Protein AF-W5TN71-F1 (afdb_monomer)

Foldseek 3Di:
DDDDDDDPVRVVVVLVLLLVLLLVLLQQCCLVPNLPDDLCNSCVSSVHDSVSSCVCQVDNVSSLLVSLLVVLVVLLVLLVVLLPDPQLQCSLLVSLVCLLLVQSRVRNVVVQVPDPPPDDDPSSVVSVVSSLVSNQSSLVVSVVVQFFAPPDDSVNSVVLSVVQSVVCVVVVCNHDRDPVNVVSSVNGTNPDDPDDPPDDPDDPPDPDPPPDPPDFDAAPQPRHGFDDDPDDDGDNHNDPVSVVVVVVVVVVVVDDDPDDDDPDDPPPPPPPPPDD

Solvent-accessible surface area (backbone atoms only — not comparable to full-atom values): 16575 Å² total; per-residue (Å²): 138,84,78,80,80,82,50,76,66,58,53,54,52,50,52,51,52,50,50,52,34,36,40,54,30,39,40,55,43,28,34,76,55,32,86,74,61,50,70,58,56,30,18,58,70,35,72,48,58,48,68,61,45,42,74,78,26,80,43,74,64,55,41,48,50,53,36,52,33,55,47,32,49,51,53,23,53,51,40,56,71,44,66,86,50,96,52,34,38,61,44,40,53,52,49,52,50,49,59,57,71,68,38,56,51,49,58,50,48,52,67,44,69,72,38,92,80,75,52,76,50,71,72,48,46,53,31,46,52,52,25,52,54,30,48,41,56,36,51,54,44,8,30,74,68,57,45,25,40,80,85,68,47,68,67,55,54,53,50,49,48,54,49,39,49,56,52,37,68,76,62,74,46,89,85,52,79,48,69,70,43,50,54,58,58,58,67,45,38,42,80,73,83,81,73,81,80,87,72,77,95,69,84,83,85,67,98,63,91,78,87,72,84,72,71,68,56,55,11,90,79,76,63,44,65,21,65,84,59,96,74,78,83,71,56,76,44,64,43,72,66,46,48,52,54,53,52,51,51,54,50,57,74,70,57,71,84,92,79,89,89,89,87,89,78,87,83,74,78,78,79,72,82,82,76,130

pLDDT: mean 75.66, std 18.25, range [32.84, 96.69]

Organism: NCBI:txid1415166

Nearest PDB structures (foldseek):
  2qwt-assembly1_A  TM=8.170E-01  e=5.746E-09  Mycolicibacterium vanbaalenii PYR-1
  5ovy-assembly1_A  TM=8.461E-01  e=4.714E-08  Mycobacteroides abscessus ATCC 19977
  2q24-assembly1_B  TM=7.266E-01  e=1.154E-05  Streptomyces coelicolor A3(2)
  2qib-assembly1_A  TM=6.387E-01  e=1.261E-04  Streptomyces coelicolor A3(2)
  3vpr-assembly2_D  TM=6.451E-01  e=1.763E-04  Thermus thermophilus HB8

Radius of gyration: 32.9 Å; Cα contacts (8 Å, |Δi|>4): 218; chains: 1; bounding box: 83×74×84 Å

InterPro domains:
  IPR001647 DNA-binding HTH domain, TetR-type [PF00440] (23-67)
  IPR001647 DNA-binding HTH domain, TetR-type [PR00455] (22-35)
  IPR001647 DNA-binding HTH domain, TetR-type [PR00455] (42-65)
  IPR001647 DNA-binding HTH domain, TetR-type [PS50977] (16-75)
  IPR009057 Homedomain-like superfamily [SSF46689] (11-87)
  IPR023772 DNA-binding HTH domain, TetR-type, conserved site [PS01081] (34-64)
  IPR036271 Tetracyclin repressor-like, C-terminal domain superfamily [SSF48498] (86-191)
  IPR049445 Transcriptional regulator SbtR-like, C-terminal domain [PF21597] (87-183)
  IPR050109 HTH-type, TetR-like transcriptional regulator [PTHR30055] (6-178)

Sequence (276 aa):
MNAPAPTASAVRIDARRNRARVLAAAQQAFAEYGMSVSLSEIARRAGVGAGTVHRHFPTKLDLLEAVIQQRMDRLTARALSLRDVPDPTAAFLDFCTEVVTRTPGNKAMCDVLDADDGWPRTLLQDAGDRFHLALSHLLDSAQRAGGVRADLTVADVLAIFSGCVAIQRVSNAHRELARPATMLLDAMRAESAVTKPENSPGGRNGSGAGDESAGPGRCPICAAELPRSSTGRPARYCSPACRQKAHRRRRAVGAEPVVAERATAASRTVDRARRV

Mean predicted aligned error: 17.44 Å

Structure (mmCIF, N/CA/C/O backbone):
data_AF-W5TN71-F1
#
_entry.id   AF-W5TN71-F1
#
loop_
_atom_site.group_PDB
_atom_site.id
_atom_site.type_symbol
_atom_site.label_atom_id
_atom_site.label_alt_id
_atom_site.label_comp_id
_atom_site.label_asym_id
_atom_site.label_entity_id
_atom_site.label_seq_id
_atom_site.pdbx_PDB_ins_code
_atom_site.Cartn_x
_atom_site.Cartn_y
_atom_site.Cartn_z
_atom_site.occupancy
_atom_site.B_iso_or_equiv
_atom_site.auth_seq_id
_atom_site.auth_comp_id
_atom_site.auth_asym_id
_atom_site.auth_atom_id
_atom_site.pdbx_PDB_model_num
ATOM 1 N N . MET A 1 1 ? 35.299 -27.427 -27.702 1.00 39.09 1 MET A N 1
ATOM 2 C CA . MET A 1 1 ? 34.296 -27.920 -26.734 1.00 39.09 1 MET A CA 1
ATOM 3 C C . MET A 1 1 ? 33.090 -26.992 -26.817 1.00 39.09 1 MET A C 1
ATOM 5 O O . MET A 1 1 ? 33.176 -25.876 -26.327 1.00 39.09 1 MET A O 1
ATOM 9 N N . ASN A 1 2 ? 32.031 -27.387 -27.533 1.00 43.59 2 ASN A N 1
ATOM 10 C CA . ASN A 1 2 ? 30.811 -26.579 -27.664 1.00 43.59 2 ASN A CA 1
ATOM 11 C C . ASN A 1 2 ? 29.906 -26.830 -26.455 1.00 43.59 2 ASN A C 1
ATOM 13 O O . ASN A 1 2 ? 29.542 -27.975 -26.191 1.00 43.59 2 ASN A O 1
ATOM 17 N N . ALA A 1 3 ? 29.561 -25.767 -25.728 1.00 50.38 3 ALA A N 1
ATOM 18 C CA . ALA A 1 3 ? 28.563 -25.825 -24.667 1.00 50.38 3 ALA A CA 1
ATOM 19 C C . ALA A 1 3 ? 27.171 -26.107 -25.275 1.00 50.38 3 ALA A C 1
ATOM 21 O O . ALA A 1 3 ? 26.847 -25.530 -26.318 1.00 50.38 3 ALA A O 1
ATOM 22 N N . PRO A 1 4 ? 26.347 -26.980 -24.667 1.00 58.66 4 PRO A N 1
ATOM 23 C CA . PRO A 1 4 ? 25.011 -27.271 -25.177 1.00 58.66 4 PRO A CA 1
ATOM 24 C C . PRO A 1 4 ? 24.120 -26.023 -25.125 1.00 58.66 4 PRO A C 1
ATOM 26 O O . PRO A 1 4 ? 24.148 -25.264 -24.154 1.00 58.66 4 PRO A O 1
ATOM 29 N N . ALA A 1 5 ? 23.323 -25.818 -26.179 1.00 60.22 5 ALA A N 1
ATOM 30 C CA . ALA A 1 5 ? 22.379 -24.708 -26.264 1.00 60.22 5 ALA A CA 1
ATOM 31 C C . ALA A 1 5 ? 21.341 -24.780 -25.120 1.00 60.22 5 ALA A C 1
ATOM 33 O O . ALA A 1 5 ? 20.861 -25.873 -24.797 1.00 60.22 5 ALA A O 1
ATOM 34 N N . PRO A 1 6 ? 20.978 -23.644 -24.498 1.00 59.25 6 PRO A N 1
ATOM 35 C CA . PRO A 1 6 ? 20.066 -23.630 -23.361 1.00 59.25 6 PRO A CA 1
ATOM 36 C C . PRO A 1 6 ? 18.671 -24.130 -23.759 1.00 59.25 6 PRO A C 1
ATOM 38 O O . PRO A 1 6 ? 18.107 -23.738 -24.780 1.00 59.25 6 PRO A O 1
ATOM 41 N N . THR A 1 7 ? 18.102 -24.999 -22.926 1.00 68.25 7 THR A N 1
ATOM 42 C CA . THR A 1 7 ? 16.767 -25.579 -23.120 1.00 68.25 7 THR A CA 1
ATOM 43 C C . THR A 1 7 ? 15.664 -24.529 -22.936 1.00 68.25 7 THR A C 1
ATOM 45 O O . THR A 1 7 ? 15.805 -23.565 -22.181 1.00 68.25 7 THR A O 1
ATOM 48 N N . ALA A 1 8 ? 14.516 -24.715 -23.596 1.00 70.50 8 ALA A N 1
ATOM 49 C CA . ALA A 1 8 ? 13.409 -23.750 -23.573 1.00 70.50 8 ALA A CA 1
ATOM 50 C C . ALA A 1 8 ? 12.863 -23.441 -22.158 1.00 70.50 8 ALA A C 1
ATOM 52 O O . ALA A 1 8 ? 12.332 -22.354 -21.922 1.00 70.50 8 ALA A O 1
ATOM 53 N N . SER A 1 9 ? 13.001 -24.367 -21.202 1.00 72.00 9 SER A N 1
ATOM 54 C CA . SER A 1 9 ? 12.641 -24.152 -19.794 1.00 72.00 9 SER A CA 1
ATOM 55 C C . SER A 1 9 ? 13.628 -23.227 -19.073 1.00 72.00 9 SER A C 1
ATOM 57 O O . SER A 1 9 ? 13.188 -22.336 -18.346 1.00 72.00 9 SER A O 1
ATOM 59 N N . ALA A 1 10 ? 14.935 -23.368 -19.327 1.00 70.81 10 ALA A N 1
ATOM 60 C CA . ALA A 1 10 ? 15.971 -22.483 -18.793 1.00 70.81 10 ALA A CA 1
ATOM 61 C C . ALA A 1 10 ? 15.770 -21.038 -19.280 1.00 70.81 10 ALA A C 1
ATOM 63 O O . ALA A 1 10 ? 15.748 -20.110 -18.474 1.00 70.81 10 ALA A O 1
ATOM 64 N N . VAL A 1 11 ? 15.456 -20.857 -20.569 1.00 74.38 11 VAL A N 1
ATOM 65 C CA . VAL A 1 11 ? 15.167 -19.536 -21.157 1.00 74.38 11 VAL A CA 1
ATOM 66 C C . VAL A 1 11 ? 13.958 -18.858 -20.492 1.00 74.38 11 VAL A C 1
ATOM 68 O O . VAL A 1 11 ? 13.980 -17.654 -20.232 1.00 74.38 11 VAL A O 1
ATOM 71 N N . ARG A 1 12 ? 12.897 -19.612 -20.163 1.00 76.19 12 ARG A N 1
ATOM 72 C CA . ARG A 1 12 ? 11.712 -19.075 -19.460 1.00 76.19 12 ARG A CA 1
ATOM 73 C C . ARG A 1 12 ? 12.013 -18.682 -18.012 1.00 76.19 12 ARG A C 1
ATOM 75 O O . ARG A 1 12 ? 11.484 -17.678 -17.531 1.00 76.19 12 ARG A O 1
ATOM 82 N N . ILE A 1 13 ? 12.845 -19.456 -17.315 1.00 78.25 13 ILE A N 1
ATOM 83 C CA . ILE A 1 13 ? 13.285 -19.147 -15.946 1.00 78.25 13 ILE A CA 1
ATOM 84 C C . ILE A 1 13 ? 14.128 -17.869 -15.942 1.00 78.25 13 ILE A C 1
ATOM 86 O O . ILE A 1 13 ? 13.882 -16.976 -15.126 1.00 78.25 13 ILE A O 1
ATOM 90 N N . ASP A 1 14 ? 15.051 -17.735 -16.891 1.00 78.81 14 ASP A N 1
ATOM 91 C CA . ASP A 1 14 ? 15.897 -16.550 -17.017 1.00 78.81 14 ASP A CA 1
ATOM 92 C C . ASP A 1 14 ? 15.087 -15.309 -17.396 1.00 78.81 14 ASP A C 1
ATOM 94 O O . ASP A 1 14 ? 15.273 -14.250 -16.798 1.00 78.81 14 ASP A O 1
ATOM 98 N N . ALA A 1 15 ? 14.104 -15.430 -18.293 1.00 80.06 15 ALA A N 1
ATOM 99 C CA . ALA A 1 15 ? 13.186 -14.337 -18.612 1.00 80.06 15 ALA A CA 1
ATOM 100 C C . ALA A 1 15 ? 12.389 -13.864 -17.380 1.00 80.06 15 ALA A C 1
ATOM 102 O O . ALA A 1 15 ? 12.273 -12.660 -17.138 1.00 80.06 15 ALA A O 1
ATOM 103 N N . ARG A 1 16 ? 11.898 -14.794 -16.547 1.00 84.62 16 ARG A N 1
ATOM 104 C CA . ARG A 1 16 ? 11.213 -14.472 -15.282 1.00 84.62 16 ARG A CA 1
ATOM 105 C C . ARG A 1 16 ? 12.135 -13.776 -14.282 1.00 84.62 16 ARG A C 1
ATOM 107 O O . ARG A 1 16 ? 11.741 -12.768 -13.696 1.00 84.62 16 ARG A O 1
ATOM 114 N N . ARG A 1 17 ? 13.362 -14.275 -14.105 1.00 86.00 17 ARG A N 1
ATOM 115 C CA . ARG A 1 17 ? 14.373 -13.653 -13.232 1.00 86.00 17 ARG A CA 1
ATOM 116 C C . ARG A 1 17 ? 14.744 -12.256 -13.719 1.00 86.00 17 ARG A C 1
ATOM 118 O O . ARG A 1 17 ? 14.829 -11.335 -12.912 1.00 86.00 17 ARG A O 1
ATOM 125 N N . ASN A 1 18 ? 14.903 -12.075 -15.028 1.00 88.69 18 ASN A N 1
ATOM 126 C CA . ASN A 1 18 ? 15.179 -10.776 -15.636 1.00 88.69 18 ASN A CA 1
ATOM 127 C C . ASN A 1 18 ? 14.033 -9.799 -15.385 1.00 88.69 18 ASN A C 1
ATOM 129 O O . ASN A 1 18 ? 14.281 -8.686 -14.931 1.00 88.69 18 ASN A O 1
ATOM 133 N N . ARG A 1 19 ? 12.781 -10.228 -15.586 1.00 89.31 19 ARG A N 1
ATOM 134 C CA . ARG A 1 19 ? 11.606 -9.408 -15.269 1.00 89.31 19 ARG A CA 1
ATOM 135 C C . ARG A 1 19 ? 11.586 -9.000 -13.795 1.00 89.31 19 ARG A C 1
ATOM 137 O O . ARG A 1 19 ? 11.394 -7.827 -13.503 1.00 89.31 19 ARG A O 1
ATOM 144 N N . ALA A 1 20 ? 11.837 -9.931 -12.874 1.00 89.25 20 ALA A N 1
ATOM 145 C CA . ALA A 1 20 ? 11.875 -9.630 -11.443 1.00 89.25 20 ALA A CA 1
ATOM 146 C C . ALA A 1 20 ? 12.983 -8.623 -11.076 1.00 89.25 20 ALA A C 1
ATOM 148 O O . ALA A 1 20 ? 12.732 -7.708 -10.292 1.00 89.25 20 ALA A O 1
ATOM 149 N N . ARG A 1 21 ? 14.180 -8.749 -11.671 1.00 91.94 21 ARG A N 1
ATOM 150 C CA . ARG A 1 21 ? 15.281 -7.782 -11.496 1.00 91.94 21 ARG A CA 1
ATOM 151 C C . ARG A 1 21 ? 14.915 -6.395 -12.018 1.00 91.94 21 ARG A C 1
ATOM 153 O O . ARG A 1 21 ? 15.168 -5.410 -11.333 1.00 91.94 21 ARG A O 1
ATOM 160 N N . VAL A 1 22 ? 14.288 -6.323 -13.193 1.00 93.75 22 VAL A N 1
ATOM 161 C CA . VAL A 1 22 ? 13.826 -5.057 -13.784 1.00 93.75 22 VAL A CA 1
ATOM 162 C C . VAL A 1 22 ? 12.805 -4.376 -12.886 1.00 93.75 22 VAL A C 1
ATOM 164 O O . VAL A 1 22 ? 12.969 -3.200 -12.588 1.00 93.75 22 VAL A O 1
ATOM 167 N N . LEU A 1 23 ? 11.795 -5.102 -12.405 1.00 91.69 23 LEU A N 1
ATOM 168 C CA . LEU A 1 23 ? 10.763 -4.521 -11.545 1.00 91.69 23 LEU A CA 1
ATOM 169 C C . LEU A 1 23 ? 11.322 -4.062 -10.189 1.00 91.69 23 LEU A C 1
ATOM 171 O O . LEU A 1 23 ? 10.941 -3.001 -9.702 1.00 91.69 23 LEU A O 1
ATOM 175 N N . ALA A 1 24 ? 12.268 -4.804 -9.603 1.00 89.75 24 ALA A N 1
ATOM 176 C CA . ALA A 1 24 ? 12.945 -4.386 -8.375 1.00 89.75 24 ALA A CA 1
ATOM 177 C C . ALA A 1 24 ? 13.779 -3.107 -8.578 1.00 89.75 24 ALA A C 1
ATOM 179 O O . ALA A 1 24 ? 13.670 -2.168 -7.789 1.00 89.75 24 ALA A O 1
ATOM 180 N N . ALA A 1 25 ? 14.562 -3.039 -9.659 1.00 92.31 25 ALA A N 1
ATOM 181 C CA . ALA A 1 25 ? 15.347 -1.853 -9.997 1.00 92.31 25 ALA A CA 1
ATOM 182 C C . ALA A 1 25 ? 14.454 -0.646 -10.321 1.00 92.31 25 ALA A C 1
ATOM 184 O O . ALA A 1 25 ? 14.741 0.469 -9.889 1.00 92.31 25 ALA A O 1
ATOM 185 N N . ALA A 1 26 ? 13.354 -0.871 -11.042 1.00 90.62 26 ALA A N 1
ATOM 186 C CA . ALA A 1 26 ? 12.364 0.149 -11.362 1.00 90.62 26 ALA A CA 1
ATOM 187 C C . ALA A 1 26 ? 11.704 0.701 -10.095 1.00 90.62 26 ALA A C 1
ATOM 189 O O . ALA A 1 26 ? 11.632 1.912 -9.932 1.00 90.62 26 ALA A O 1
ATOM 190 N N . GLN A 1 27 ? 11.298 -0.166 -9.161 1.00 86.62 27 GLN A N 1
ATOM 191 C CA . GLN A 1 27 ? 10.720 0.246 -7.880 1.00 86.62 27 GLN A CA 1
ATOM 192 C C . GLN A 1 27 ? 11.654 1.182 -7.101 1.00 86.62 27 GLN A C 1
ATOM 194 O O . GLN A 1 27 ? 11.210 2.213 -6.603 1.00 86.62 27 GLN A O 1
ATOM 199 N N . GLN A 1 28 ? 12.942 0.847 -7.018 1.00 84.81 28 GLN A N 1
ATOM 200 C CA . GLN A 1 28 ? 13.936 1.692 -6.352 1.00 84.81 28 GLN A CA 1
ATOM 201 C C . GLN A 1 28 ? 14.171 3.006 -7.104 1.00 84.81 28 GLN A C 1
ATOM 203 O O . GLN A 1 28 ? 14.216 4.072 -6.499 1.00 84.81 28 GLN A O 1
ATOM 208 N N . ALA A 1 29 ? 14.289 2.947 -8.429 1.00 87.62 29 ALA A N 1
ATOM 209 C CA . ALA A 1 29 ? 14.544 4.122 -9.249 1.00 87.62 29 ALA A CA 1
ATOM 210 C C . ALA A 1 29 ? 13.369 5.116 -9.238 1.00 87.62 29 ALA A C 1
ATOM 212 O O . ALA A 1 29 ? 13.585 6.319 -9.105 1.00 87.62 29 ALA A O 1
ATOM 213 N N . PHE A 1 30 ? 12.131 4.626 -9.322 1.00 83.88 30 PHE A N 1
ATOM 214 C CA . PHE A 1 30 ? 10.929 5.452 -9.217 1.00 83.88 30 PHE A CA 1
ATOM 215 C C . PHE A 1 30 ? 10.761 6.056 -7.824 1.00 83.88 30 PHE A C 1
ATOM 217 O O . PHE A 1 30 ? 10.291 7.184 -7.698 1.00 83.88 30 PHE A O 1
ATOM 224 N N . ALA A 1 31 ? 11.180 5.346 -6.780 1.00 76.81 31 ALA A N 1
ATOM 225 C CA . ALA A 1 31 ? 11.178 5.895 -5.436 1.00 76.81 31 ALA A CA 1
ATOM 226 C C . ALA A 1 31 ? 12.108 7.102 -5.281 1.00 76.81 31 ALA A C 1
ATOM 228 O O . ALA A 1 31 ? 11.736 8.124 -4.707 1.00 76.81 31 ALA A O 1
ATOM 229 N N . GLU A 1 32 ? 13.322 6.967 -5.806 1.00 78.31 32 GLU A N 1
ATOM 230 C CA . GLU A 1 32 ? 14.397 7.941 -5.648 1.00 78.31 32 GLU A CA 1
ATOM 231 C C . GLU A 1 32 ? 14.191 9.151 -6.572 1.00 78.31 32 GLU A C 1
ATOM 233 O O . GLU A 1 32 ? 14.156 10.296 -6.122 1.00 78.31 32 GLU A O 1
ATOM 238 N N . TYR A 1 33 ? 13.943 8.908 -7.859 1.00 79.38 33 TYR A N 1
ATOM 239 C CA . TYR A 1 33 ? 13.918 9.956 -8.886 1.00 79.38 33 TYR A CA 1
ATOM 240 C C . TYR A 1 33 ? 12.513 10.269 -9.416 1.00 79.38 33 TYR A C 1
ATOM 242 O O . TYR A 1 33 ? 12.349 11.165 -10.248 1.00 79.38 33 TYR A O 1
ATOM 250 N N . GLY A 1 34 ? 11.475 9.566 -8.951 1.00 76.88 34 GLY A N 1
ATOM 251 C CA . GLY A 1 34 ? 10.143 9.657 -9.553 1.00 76.88 34 GLY A CA 1
ATOM 252 C C . GLY A 1 34 ? 10.162 9.246 -11.027 1.00 76.88 34 GLY A C 1
ATOM 253 O O . GLY A 1 34 ? 11.007 8.466 -11.467 1.00 76.88 34 GLY A O 1
ATOM 254 N N . MET A 1 35 ? 9.268 9.833 -11.819 1.00 80.19 35 MET A N 1
ATOM 255 C CA . MET A 1 35 ? 9.131 9.536 -13.251 1.00 80.19 35 MET A CA 1
ATOM 256 C C . MET A 1 35 ? 10.245 10.096 -14.144 1.00 80.19 35 MET A C 1
ATOM 258 O O . MET A 1 35 ? 10.258 9.826 -15.348 1.00 80.19 35 MET A O 1
ATOM 262 N N . SER A 1 36 ? 11.207 10.830 -13.581 1.00 83.94 36 SER A N 1
ATOM 263 C CA . SER A 1 36 ? 12.322 11.406 -14.342 1.00 83.94 36 SER A CA 1
ATOM 264 C C . SER A 1 36 ? 13.332 10.354 -14.825 1.00 83.94 36 SER A C 1
ATOM 266 O O . SER A 1 36 ? 13.952 10.536 -15.872 1.00 83.94 36 SER A O 1
ATOM 268 N N . VAL A 1 37 ? 13.452 9.205 -14.143 1.00 87.75 37 VAL A N 1
ATOM 269 C CA . VAL A 1 37 ? 14.419 8.153 -14.505 1.00 87.75 37 VAL A CA 1
ATOM 270 C C . VAL A 1 37 ? 14.096 7.498 -15.853 1.00 87.75 37 VAL A C 1
ATOM 272 O O . VAL A 1 37 ? 12.938 7.210 -16.155 1.00 87.75 37 VAL A O 1
ATOM 275 N N . SER A 1 38 ? 15.105 7.253 -16.692 1.00 91.12 38 SER A N 1
ATOM 276 C CA . SER A 1 38 ? 14.921 6.630 -18.010 1.00 91.12 38 SER A CA 1
ATOM 277 C C . SER A 1 38 ? 14.820 5.098 -17.933 1.00 91.12 38 SER A C 1
ATOM 279 O O . SER A 1 38 ? 15.360 4.465 -17.025 1.00 91.12 38 SER A O 1
ATOM 281 N N . LEU A 1 39 ? 14.165 4.479 -18.925 1.00 90.81 39 LEU A N 1
ATOM 282 C CA . LEU A 1 39 ? 14.117 3.013 -19.053 1.00 90.81 39 LEU A CA 1
ATOM 283 C C . LEU A 1 39 ? 15.518 2.407 -19.224 1.00 90.81 39 LEU A C 1
ATOM 285 O O . LEU A 1 39 ? 15.797 1.343 -18.675 1.00 90.81 39 LEU A O 1
ATOM 289 N N . SER A 1 40 ? 16.414 3.103 -19.929 1.00 91.75 40 SER A N 1
ATOM 290 C CA . SER A 1 40 ? 17.814 2.696 -20.094 1.00 91.75 40 SER A CA 1
ATOM 291 C C . SER A 1 40 ? 18.572 2.676 -18.766 1.00 91.75 40 SER A C 1
ATOM 293 O O . SER A 1 40 ? 19.320 1.737 -18.501 1.00 91.75 40 SER A O 1
ATOM 295 N N . GLU A 1 41 ? 18.351 3.670 -17.904 1.00 93.25 41 GLU A N 1
ATOM 296 C CA . GLU A 1 41 ? 18.959 3.713 -16.571 1.00 93.25 41 GLU A CA 1
ATOM 297 C C . GLU A 1 41 ? 18.422 2.589 -15.673 1.00 93.25 41 GLU A C 1
ATOM 299 O O . GLU A 1 41 ? 19.190 1.924 -14.977 1.00 93.25 41 GLU A O 1
ATOM 304 N N . ILE A 1 42 ? 17.122 2.294 -15.745 1.00 93.25 42 ILE A N 1
ATOM 305 C CA . ILE A 1 42 ? 16.530 1.143 -15.048 1.00 93.25 42 ILE A CA 1
ATOM 306 C C . ILE A 1 42 ? 17.123 -0.178 -15.561 1.00 93.25 42 ILE A C 1
ATOM 308 O O . ILE A 1 42 ? 17.466 -1.046 -14.758 1.00 93.25 42 ILE A O 1
ATOM 312 N N . ALA A 1 43 ? 17.290 -0.335 -16.878 1.00 93.50 43 ALA A N 1
ATOM 313 C CA . ALA A 1 43 ? 17.907 -1.518 -17.477 1.00 93.50 43 ALA A CA 1
ATOM 314 C C . ALA A 1 43 ? 19.343 -1.722 -16.967 1.00 93.50 43 ALA A C 1
ATOM 316 O O . ALA A 1 43 ? 19.708 -2.827 -16.553 1.00 93.50 43 ALA A O 1
ATOM 317 N N . ARG A 1 44 ? 20.122 -0.632 -16.910 1.00 94.94 44 ARG A N 1
ATOM 318 C CA . ARG A 1 44 ? 21.482 -0.616 -16.359 1.00 94.94 44 ARG A CA 1
ATOM 319 C C . ARG A 1 44 ? 21.498 -1.061 -14.895 1.00 94.94 44 ARG A C 1
ATOM 321 O O . ARG A 1 44 ? 22.267 -1.953 -14.552 1.00 94.94 44 ARG A O 1
ATOM 328 N N . ARG A 1 45 ? 20.621 -0.506 -14.049 1.00 94.19 45 ARG A N 1
ATOM 329 C CA . ARG A 1 45 ? 20.489 -0.890 -12.627 1.00 94.19 45 ARG A CA 1
ATOM 330 C C . ARG A 1 45 ? 20.076 -2.349 -12.440 1.00 94.19 45 ARG A C 1
ATOM 332 O O . ARG A 1 45 ? 20.556 -3.013 -11.530 1.00 94.19 45 ARG A O 1
ATOM 339 N N . ALA A 1 46 ? 19.212 -2.859 -13.311 1.00 93.69 46 ALA A N 1
ATOM 340 C CA . ALA A 1 46 ? 18.767 -4.248 -13.285 1.00 93.69 46 ALA A CA 1
ATOM 341 C C . ALA A 1 46 ? 19.813 -5.241 -13.830 1.00 93.69 46 ALA A C 1
ATOM 343 O O . ALA A 1 46 ? 19.631 -6.456 -13.691 1.00 93.69 46 ALA A O 1
ATOM 344 N N . GLY A 1 47 ? 20.888 -4.756 -14.464 1.00 93.81 47 GLY A N 1
ATOM 345 C CA . GLY A 1 47 ? 21.889 -5.590 -15.125 1.00 93.81 47 GLY A CA 1
ATOM 346 C C . GLY A 1 47 ? 21.299 -6.381 -16.294 1.00 93.81 47 GLY A C 1
ATOM 347 O O . GLY A 1 47 ? 21.564 -7.580 -16.426 1.00 93.81 47 GLY A O 1
ATOM 348 N N . VAL A 1 48 ? 20.428 -5.749 -17.088 1.00 92.69 48 VAL A N 1
ATOM 349 C CA . VAL A 1 48 ? 19.822 -6.330 -18.296 1.00 92.69 48 VAL A CA 1
ATOM 350 C C . VAL A 1 48 ? 19.958 -5.375 -19.484 1.00 92.69 48 VAL A C 1
ATOM 352 O O . VAL A 1 48 ? 20.079 -4.165 -19.314 1.00 92.69 48 VAL A O 1
ATOM 355 N N . GLY A 1 49 ? 19.910 -5.905 -20.709 1.00 91.88 49 GLY A N 1
ATOM 356 C CA . GLY A 1 49 ? 19.943 -5.076 -21.918 1.00 91.88 49 GLY A CA 1
ATOM 357 C C . GLY A 1 49 ? 18.686 -4.211 -22.077 1.00 91.88 49 GLY A C 1
ATOM 358 O O . GLY A 1 49 ? 17.573 -4.674 -21.820 1.00 91.88 49 GLY A O 1
ATOM 359 N N . ALA A 1 50 ? 18.845 -2.976 -22.565 1.00 89.06 50 ALA A N 1
ATOM 360 C CA . ALA A 1 50 ? 17.735 -2.038 -22.779 1.00 89.06 50 ALA A CA 1
ATOM 361 C C . ALA A 1 50 ? 16.657 -2.591 -23.733 1.00 89.06 50 ALA A C 1
ATOM 363 O O . ALA A 1 50 ? 15.466 -2.427 -23.473 1.00 89.06 50 ALA A O 1
ATOM 364 N N . GLY A 1 51 ? 17.057 -3.331 -24.776 1.00 88.19 51 GLY A N 1
ATOM 365 C CA . GLY A 1 51 ? 16.121 -4.010 -25.683 1.00 88.19 51 GLY A CA 1
ATOM 366 C C . GLY A 1 51 ? 15.243 -5.053 -24.979 1.00 88.19 51 GLY A C 1
ATOM 367 O O . GLY A 1 51 ? 14.068 -5.199 -25.308 1.00 88.19 51 GLY A O 1
ATOM 368 N N . THR A 1 52 ? 15.767 -5.728 -23.949 1.00 87.69 52 THR A N 1
ATOM 369 C CA . THR A 1 52 ? 14.989 -6.667 -23.128 1.00 87.69 52 THR A CA 1
ATOM 370 C C . THR A 1 52 ? 13.929 -5.936 -22.314 1.00 87.69 52 THR A C 1
ATOM 372 O O . THR A 1 52 ? 12.807 -6.426 -22.220 1.00 87.69 52 THR A O 1
ATOM 375 N N . VAL A 1 53 ? 14.252 -4.770 -21.747 1.00 89.62 53 VAL A N 1
ATOM 376 C CA . VAL A 1 53 ? 13.276 -3.954 -21.008 1.00 89.62 53 VAL A CA 1
ATOM 377 C C . VAL A 1 53 ? 12.199 -3.436 -21.954 1.00 89.62 53 VAL A C 1
ATOM 379 O O . VAL A 1 53 ? 11.031 -3.711 -21.707 1.00 89.62 53 VAL A O 1
ATOM 382 N N . HIS A 1 54 ? 12.578 -2.807 -23.071 1.00 88.56 54 HIS A N 1
ATOM 383 C CA . HIS A 1 54 ? 11.628 -2.271 -24.054 1.00 88.56 54 HIS A CA 1
ATOM 384 C C . HIS A 1 54 ? 10.681 -3.330 -24.629 1.00 88.56 54 HIS A C 1
ATOM 386 O O . HIS A 1 54 ? 9.511 -3.045 -24.856 1.00 88.56 54 HIS A O 1
ATOM 392 N N . ARG A 1 55 ? 11.148 -4.570 -24.827 1.00 88.06 55 ARG A N 1
ATOM 393 C CA . ARG A 1 55 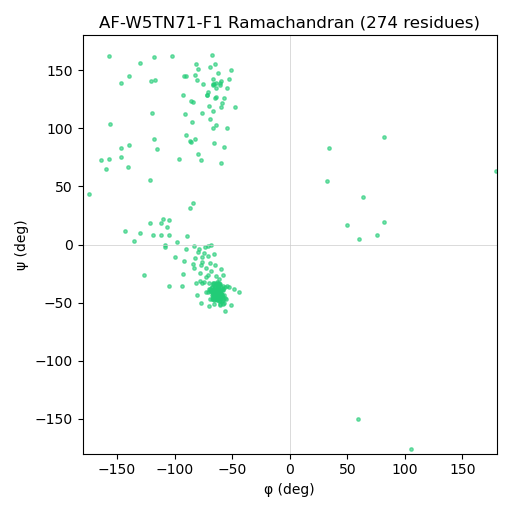? 10.290 -5.660 -25.315 1.00 88.06 55 ARG A CA 1
ATOM 394 C C . ARG A 1 55 ? 9.203 -6.067 -24.315 1.00 88.06 55 ARG A C 1
ATOM 396 O O . ARG A 1 55 ? 8.132 -6.486 -24.734 1.00 88.06 55 ARG A O 1
ATOM 403 N N . HIS A 1 56 ? 9.488 -5.998 -23.014 1.00 86.06 56 HIS A N 1
ATOM 404 C CA . HIS A 1 56 ? 8.532 -6.373 -21.961 1.00 86.06 56 HIS A CA 1
ATOM 405 C C . HIS A 1 56 ? 7.706 -5.189 -21.456 1.00 86.06 56 HIS A C 1
ATOM 407 O O . HIS A 1 56 ? 6.620 -5.397 -20.921 1.00 86.06 56 HIS A O 1
ATOM 413 N N . PHE A 1 57 ? 8.244 -3.980 -21.593 1.00 90.56 57 PHE A N 1
ATOM 414 C CA . PHE A 1 57 ? 7.667 -2.728 -21.130 1.00 90.56 57 PHE A CA 1
ATOM 415 C C . PHE A 1 57 ? 7.905 -1.667 -22.211 1.00 90.56 57 PHE A C 1
ATOM 417 O O . PHE A 1 57 ? 8.924 -0.968 -22.176 1.00 90.56 57 PHE A O 1
ATOM 424 N N . PRO A 1 58 ? 7.012 -1.586 -23.213 1.00 88.19 58 PRO A N 1
ATOM 425 C CA . PRO A 1 58 ? 7.165 -0.657 -24.328 1.00 88.19 58 PRO A CA 1
ATOM 426 C C . PRO A 1 58 ? 7.254 0.796 -23.861 1.00 88.19 58 PRO A C 1
ATOM 428 O O . PRO A 1 58 ? 8.065 1.561 -24.387 1.00 88.19 58 PRO A O 1
ATOM 431 N N . THR A 1 59 ? 6.474 1.154 -22.836 1.00 87.94 59 THR A N 1
ATOM 432 C CA . THR A 1 59 ? 6.463 2.490 -22.237 1.00 87.94 59 THR A CA 1
ATOM 433 C C . THR A 1 59 ? 6.882 2.477 -20.764 1.00 87.94 59 THR A C 1
ATOM 435 O O . THR A 1 59 ? 6.841 1.457 -20.071 1.00 87.94 59 THR A O 1
ATOM 438 N N . LYS A 1 60 ? 7.279 3.653 -20.253 1.00 86.31 60 LYS A N 1
ATOM 439 C CA . LYS A 1 60 ? 7.574 3.845 -18.822 1.00 86.31 60 LYS A CA 1
ATOM 440 C C . LYS A 1 60 ? 6.329 3.627 -17.954 1.00 86.31 60 LYS A C 1
ATOM 442 O O . LYS A 1 60 ? 6.463 3.122 -16.844 1.00 86.31 60 LYS A O 1
ATOM 447 N N . LEU A 1 61 ? 5.149 3.961 -18.481 1.00 83.12 61 LEU A N 1
ATOM 448 C CA . LEU A 1 61 ? 3.868 3.716 -17.824 1.00 83.12 61 LEU A CA 1
ATOM 449 C C . LEU A 1 61 ? 3.577 2.214 -17.711 1.00 83.12 61 LEU A C 1
ATOM 451 O O . LEU A 1 61 ? 3.241 1.765 -16.624 1.00 83.12 61 LEU A O 1
ATOM 455 N N . ASP A 1 62 ? 3.822 1.410 -18.753 1.00 86.94 62 ASP A N 1
ATOM 456 C CA . ASP A 1 62 ? 3.641 -0.054 -18.667 1.00 86.94 62 ASP A CA 1
ATOM 457 C C . ASP A 1 62 ? 4.575 -0.687 -17.618 1.00 86.94 62 ASP A C 1
ATOM 459 O O . ASP A 1 62 ? 4.208 -1.627 -16.909 1.00 86.94 62 ASP A O 1
ATOM 463 N N . LEU A 1 63 ? 5.806 -0.172 -17.494 1.00 88.81 63 LEU A N 1
ATOM 464 C CA . LEU A 1 63 ? 6.728 -0.612 -16.446 1.00 88.81 63 LEU A CA 1
ATOM 465 C C . LEU A 1 63 ? 6.211 -0.245 -15.053 1.00 88.81 63 LEU A C 1
ATOM 467 O O . LEU A 1 63 ? 6.288 -1.052 -14.129 1.00 88.81 63 LEU A O 1
ATOM 471 N N . LEU A 1 64 ? 5.703 0.971 -14.901 1.00 84.88 64 LEU A N 1
ATOM 472 C CA . LEU A 1 64 ? 5.168 1.464 -13.644 1.00 84.88 64 LEU A CA 1
ATOM 473 C C . LEU A 1 64 ? 3.909 0.709 -13.220 1.00 84.88 64 LEU A C 1
ATOM 475 O O . LEU A 1 64 ? 3.824 0.304 -12.064 1.00 84.88 64 LEU A O 1
ATOM 479 N N . GLU A 1 65 ? 3.003 0.423 -14.155 1.00 84.25 65 GLU A N 1
ATOM 480 C CA . GLU A 1 65 ? 1.841 -0.444 -13.946 1.00 84.25 65 GLU A CA 1
ATOM 481 C C . GLU A 1 65 ? 2.269 -1.778 -13.339 1.00 84.25 65 GLU A C 1
ATOM 483 O O . GLU A 1 65 ? 1.788 -2.179 -12.282 1.00 84.25 65 GLU A O 1
ATOM 488 N N . ALA A 1 66 ? 3.248 -2.433 -13.966 1.00 88.56 66 ALA A N 1
ATOM 489 C CA . ALA A 1 66 ? 3.740 -3.725 -13.518 1.00 88.56 66 ALA A CA 1
ATOM 490 C C . ALA A 1 66 ? 4.444 -3.656 -12.153 1.00 88.56 66 ALA A C 1
ATOM 492 O O . ALA A 1 66 ? 4.372 -4.612 -11.378 1.00 88.56 66 ALA A O 1
ATOM 493 N N . VAL A 1 67 ? 5.119 -2.545 -11.841 1.00 88.00 67 VAL A N 1
ATOM 494 C CA . VAL A 1 67 ? 5.715 -2.308 -10.517 1.00 88.00 67 VAL A CA 1
ATOM 495 C C . VAL A 1 67 ? 4.627 -2.159 -9.454 1.00 88.00 67 VAL A C 1
ATOM 497 O O . VAL A 1 67 ? 4.740 -2.771 -8.388 1.00 88.00 67 VAL A O 1
ATOM 500 N N . ILE A 1 68 ? 3.577 -1.380 -9.729 1.00 83.44 68 ILE A N 1
ATOM 501 C CA . ILE A 1 68 ? 2.460 -1.183 -8.798 1.00 83.44 68 ILE A CA 1
ATOM 502 C C . ILE A 1 68 ? 1.701 -2.501 -8.617 1.00 83.44 68 ILE A C 1
ATOM 504 O O . ILE A 1 68 ? 1.485 -2.918 -7.481 1.00 83.44 68 ILE A O 1
ATOM 508 N N . GLN A 1 69 ? 1.389 -3.212 -9.702 1.00 86.44 69 GLN A N 1
ATOM 509 C CA . GLN A 1 69 ? 0.728 -4.516 -9.660 1.00 86.44 69 GLN A CA 1
ATOM 510 C C . GLN A 1 69 ? 1.527 -5.520 -8.820 1.00 86.44 69 GLN A C 1
ATOM 512 O O . GLN A 1 69 ? 0.988 -6.102 -7.883 1.00 86.44 69 GLN A O 1
ATOM 517 N N . GLN A 1 70 ? 2.836 -5.664 -9.067 1.00 87.62 70 GLN A N 1
ATOM 518 C CA . GLN A 1 70 ? 3.679 -6.568 -8.279 1.00 87.62 70 GLN A CA 1
ATOM 519 C C . GLN A 1 70 ? 3.701 -6.184 -6.796 1.00 87.62 70 GLN A C 1
ATOM 521 O O . GLN A 1 70 ? 3.816 -7.047 -5.920 1.00 87.62 70 GLN A O 1
ATOM 526 N N . ARG A 1 71 ? 3.632 -4.888 -6.491 1.00 85.38 71 ARG A N 1
ATOM 527 C CA . ARG A 1 71 ? 3.564 -4.423 -5.111 1.00 85.38 71 ARG A CA 1
ATOM 528 C C . ARG A 1 71 ? 2.233 -4.782 -4.461 1.00 85.38 71 ARG A C 1
ATOM 530 O O . ARG A 1 71 ? 2.264 -5.314 -3.355 1.00 85.38 71 ARG A O 1
ATOM 537 N N . MET A 1 72 ? 1.111 -4.538 -5.134 1.00 87.06 72 MET A N 1
ATOM 538 C CA . MET A 1 72 ? -0.215 -4.923 -4.645 1.00 87.06 72 MET A CA 1
ATOM 539 C C . MET A 1 72 ? -0.311 -6.434 -4.444 1.00 87.06 72 MET A C 1
ATOM 541 O O . MET A 1 72 ? -0.747 -6.875 -3.386 1.00 87.06 72 MET A O 1
ATOM 545 N N . ASP A 1 73 ? 0.210 -7.237 -5.374 1.00 90.25 73 ASP A N 1
ATOM 546 C CA . ASP A 1 73 ? 0.259 -8.695 -5.229 1.00 90.25 73 ASP A CA 1
ATOM 547 C C . ASP A 1 73 ? 1.079 -9.126 -4.000 1.00 90.25 73 ASP A C 1
ATOM 549 O O . ASP A 1 73 ? 0.667 -10.013 -3.253 1.00 90.25 73 ASP A O 1
ATOM 553 N N . ARG A 1 74 ? 2.226 -8.479 -3.740 1.00 90.25 74 ARG A N 1
ATOM 554 C CA . ARG A 1 74 ? 3.051 -8.753 -2.548 1.00 90.25 74 ARG A CA 1
ATOM 555 C C . ARG A 1 74 ? 2.343 -8.373 -1.251 1.00 90.25 74 ARG A C 1
ATOM 557 O O . ARG A 1 74 ? 2.385 -9.151 -0.303 1.00 90.25 74 ARG A O 1
ATOM 564 N N . LEU A 1 75 ? 1.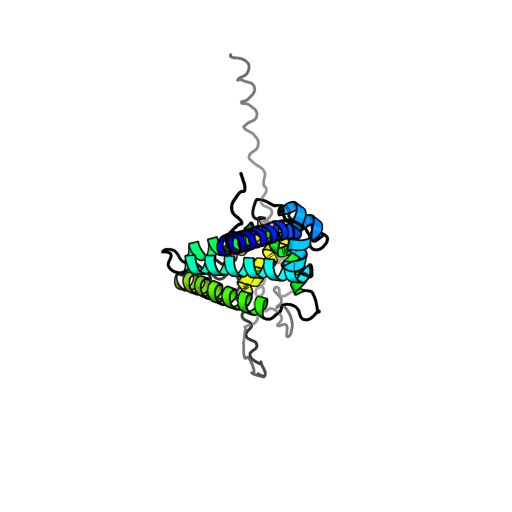713 -7.200 -1.203 1.00 90.19 75 LEU A N 1
ATOM 565 C CA . LEU A 1 75 ? 0.956 -6.747 -0.033 1.00 90.19 75 LEU A CA 1
ATOM 566 C C . LEU A 1 75 ? -0.260 -7.638 0.218 1.00 90.19 75 LEU A C 1
ATOM 568 O O . LEU A 1 75 ? -0.505 -8.018 1.357 1.00 90.19 75 LEU A O 1
ATOM 572 N N . THR A 1 76 ? -0.953 -8.050 -0.842 1.00 93.69 76 THR A N 1
ATOM 573 C CA . THR A 1 76 ? -2.057 -9.013 -0.776 1.00 93.69 76 THR A CA 1
ATOM 574 C C . THR A 1 76 ? -1.575 -10.344 -0.213 1.00 93.69 76 THR A C 1
ATOM 576 O O . THR A 1 76 ? -2.126 -10.828 0.769 1.00 93.69 76 THR A O 1
ATOM 579 N N . ALA A 1 77 ? -0.508 -10.923 -0.772 1.00 94.62 77 ALA A N 1
ATOM 580 C CA . ALA A 1 77 ? 0.055 -12.180 -0.280 1.00 94.62 77 ALA A CA 1
ATOM 581 C C . ALA A 1 77 ? 0.492 -12.077 1.189 1.00 94.62 77 ALA A C 1
ATOM 583 O O . ALA A 1 77 ? 0.264 -12.997 1.975 1.00 94.62 77 ALA A O 1
ATOM 584 N N . ARG A 1 78 ? 1.076 -10.938 1.578 1.00 94.56 78 ARG A N 1
ATOM 585 C CA . ARG A 1 78 ? 1.450 -10.668 2.966 1.00 94.56 78 ARG A CA 1
ATOM 586 C C . ARG A 1 78 ? 0.224 -10.591 3.873 1.00 94.56 78 ARG A C 1
ATOM 588 O O . ARG A 1 78 ? 0.222 -11.254 4.906 1.00 94.56 78 ARG A O 1
ATOM 595 N N . ALA A 1 79 ? -0.813 -9.860 3.482 1.00 93.81 79 ALA A N 1
ATOM 596 C CA . ALA A 1 79 ? -2.045 -9.769 4.252 1.00 93.81 79 ALA A CA 1
ATOM 597 C C . ALA A 1 79 ? -2.717 -11.142 4.418 1.00 93.81 79 ALA A C 1
ATOM 599 O O . ALA A 1 79 ? -3.114 -11.516 5.516 1.00 93.81 79 ALA A O 1
ATOM 600 N N . LEU A 1 80 ? -2.752 -11.947 3.352 1.00 93.75 80 LEU A N 1
ATOM 601 C CA . LEU A 1 80 ? -3.266 -13.316 3.400 1.00 93.75 80 LEU A CA 1
ATOM 602 C C . LEU A 1 80 ? -2.450 -14.220 4.334 1.00 93.75 80 LEU A C 1
ATOM 604 O O . LEU A 1 80 ? -3.041 -15.017 5.054 1.00 93.75 80 LEU A O 1
ATOM 608 N N . SER A 1 81 ? -1.121 -14.067 4.380 1.00 94.69 81 SER A N 1
ATOM 609 C CA . SER A 1 81 ? -0.258 -14.834 5.298 1.00 94.69 81 SER A CA 1
ATOM 610 C C . SER A 1 81 ? -0.506 -14.535 6.781 1.00 94.69 81 SER A C 1
ATOM 612 O O . SER A 1 81 ? -0.094 -15.309 7.638 1.00 94.69 81 SER A O 1
ATOM 614 N N . LEU A 1 82 ? -1.158 -13.408 7.081 1.00 93.75 82 LEU A N 1
ATOM 615 C CA . LEU A 1 82 ? -1.458 -12.943 8.432 1.00 93.75 82 LEU A CA 1
ATOM 616 C C . LEU A 1 82 ? -2.886 -13.288 8.879 1.00 93.75 82 LEU A C 1
ATOM 618 O O . LEU A 1 82 ? -3.280 -12.915 9.976 1.00 93.75 82 LEU A O 1
ATOM 622 N N . ARG A 1 83 ? -3.671 -13.986 8.048 1.00 86.31 83 ARG A N 1
ATOM 623 C CA . ARG A 1 83 ? -5.090 -14.261 8.320 1.00 86.31 83 ARG A CA 1
ATOM 624 C C . ARG A 1 83 ? -5.312 -15.141 9.554 1.00 86.31 83 ARG A C 1
ATOM 626 O O . ARG A 1 83 ? -6.223 -14.868 10.324 1.00 86.31 83 ARG A O 1
ATOM 633 N N . ASP A 1 84 ? -4.475 -16.160 9.730 1.00 86.25 84 ASP A N 1
ATOM 634 C CA . ASP A 1 84 ? -4.685 -17.229 10.720 1.00 86.25 84 ASP A CA 1
ATOM 635 C C . ASP A 1 84 ? -3.683 -17.165 11.885 1.00 86.25 84 ASP A C 1
ATOM 637 O O . ASP A 1 84 ? -3.393 -18.163 12.546 1.00 86.25 84 ASP A O 1
ATOM 641 N N . VAL A 1 85 ? -3.094 -15.991 12.117 1.00 92.38 85 VAL A N 1
ATOM 642 C CA . VAL A 1 85 ? -2.128 -15.795 13.203 1.00 92.38 85 VAL A CA 1
ATOM 643 C C . VAL A 1 85 ? -2.835 -15.606 14.555 1.00 92.38 85 VAL A C 1
ATOM 645 O O . VAL A 1 85 ? -3.944 -15.073 14.592 1.00 92.38 85 VAL A O 1
ATOM 648 N N . PRO A 1 86 ? -2.206 -15.997 15.683 1.00 91.88 86 PRO A N 1
ATOM 649 C CA . PRO A 1 86 ? -2.865 -15.994 16.994 1.00 91.88 86 PRO A CA 1
ATOM 650 C C . PRO A 1 86 ? -3.281 -14.615 17.518 1.00 91.88 86 PRO A C 1
ATOM 652 O O . PRO A 1 86 ? -4.222 -14.527 18.301 1.00 91.88 86 PRO A O 1
ATOM 655 N N . ASP A 1 87 ? -2.581 -13.554 17.105 1.00 95.19 87 ASP A N 1
ATOM 656 C CA . ASP A 1 87 ? -2.877 -12.172 17.492 1.00 95.19 87 ASP A CA 1
ATOM 657 C C . ASP A 1 87 ? -3.239 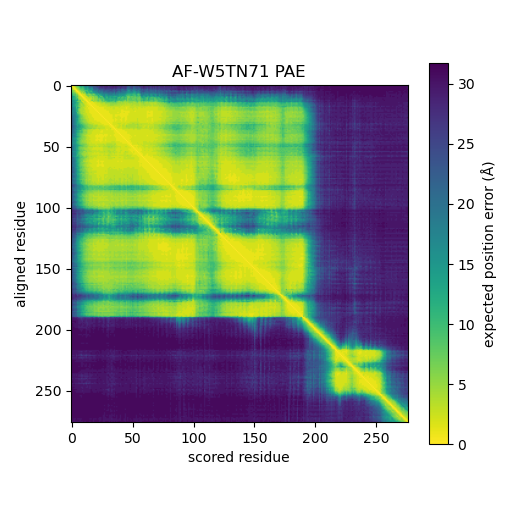-11.335 16.251 1.00 95.19 87 ASP A C 1
ATOM 659 O O . ASP A 1 87 ? -2.356 -10.756 15.605 1.00 95.19 87 ASP A O 1
ATOM 663 N N . PRO A 1 88 ? -4.536 -11.261 15.892 1.00 94.69 88 PRO A N 1
ATOM 664 C CA . PRO A 1 88 ? -5.004 -10.470 14.758 1.00 94.69 88 PRO A CA 1
ATOM 665 C C . PRO A 1 88 ? -4.721 -8.971 14.901 1.00 94.69 88 PRO A C 1
ATOM 667 O O . PRO A 1 88 ? -4.532 -8.282 13.899 1.00 94.69 88 PRO A O 1
ATOM 670 N N . THR A 1 89 ? -4.680 -8.457 16.135 1.00 94.44 89 THR A N 1
ATOM 671 C CA . THR A 1 89 ? -4.434 -7.036 16.403 1.00 94.44 89 THR A CA 1
ATOM 672 C C . THR A 1 89 ? -2.994 -6.682 16.083 1.00 94.44 89 THR A C 1
ATOM 674 O O . THR A 1 89 ? -2.749 -5.756 15.305 1.00 94.44 89 THR A O 1
ATOM 677 N N . ALA A 1 90 ? -2.040 -7.427 16.647 1.00 93.62 90 ALA A N 1
ATOM 678 C CA . ALA A 1 90 ? -0.628 -7.231 16.344 1.00 93.62 90 ALA A CA 1
ATOM 679 C C . ALA A 1 90 ? -0.371 -7.409 14.845 1.00 93.62 90 ALA A C 1
ATOM 681 O O . ALA A 1 90 ? 0.262 -6.560 14.229 1.00 93.62 90 ALA A O 1
ATOM 682 N N . ALA A 1 91 ? -0.957 -8.437 14.228 1.00 95.31 91 ALA A N 1
ATOM 683 C CA . ALA A 1 91 ? -0.805 -8.695 12.802 1.00 95.31 91 ALA A CA 1
ATOM 684 C C . ALA A 1 91 ? -1.268 -7.533 11.915 1.00 95.31 91 ALA A C 1
ATOM 686 O O . ALA A 1 91 ? -0.574 -7.166 10.966 1.00 95.31 91 ALA A O 1
ATOM 687 N N . PHE A 1 92 ? -2.420 -6.934 12.223 1.00 96.06 92 PHE A N 1
ATOM 688 C CA . PHE A 1 92 ? -2.921 -5.771 11.499 1.00 96.06 92 PHE A CA 1
ATOM 689 C C . PHE A 1 92 ? -2.018 -4.543 11.683 1.00 96.06 92 PHE A C 1
ATOM 691 O O . PHE A 1 92 ? -1.655 -3.894 10.702 1.00 96.06 92 PHE A O 1
ATOM 698 N N . LEU A 1 93 ? -1.618 -4.228 12.918 1.00 92.81 93 LEU A N 1
ATOM 699 C CA . LEU A 1 93 ? -0.763 -3.068 13.197 1.00 92.81 93 LEU A CA 1
ATOM 700 C C . LEU A 1 93 ? 0.638 -3.226 12.593 1.00 92.81 93 LEU A C 1
ATOM 702 O O . LEU A 1 93 ? 1.179 -2.265 12.039 1.00 92.81 93 LEU A O 1
ATOM 706 N N . ASP A 1 94 ? 1.198 -4.434 12.633 1.00 91.94 94 ASP A N 1
ATOM 707 C CA . ASP A 1 94 ? 2.465 -4.774 11.988 1.00 91.94 94 ASP A CA 1
ATOM 708 C C . ASP A 1 94 ? 2.355 -4.646 10.470 1.00 91.94 94 ASP A C 1
ATOM 710 O O . ASP A 1 94 ? 3.244 -4.082 9.830 1.00 91.94 94 ASP A O 1
ATOM 714 N N . PHE A 1 95 ? 1.247 -5.108 9.883 1.00 94.19 95 PHE A N 1
ATOM 715 C CA . PHE A 1 95 ? 0.980 -4.943 8.458 1.00 94.19 95 PHE A CA 1
ATOM 716 C C . PHE A 1 95 ? 0.918 -3.462 8.061 1.00 94.19 95 PHE A C 1
ATOM 718 O O . PHE A 1 95 ? 1.592 -3.044 7.119 1.00 94.19 95 PHE A O 1
ATOM 725 N N . CYS A 1 96 ? 0.164 -2.647 8.802 1.00 92.12 96 CYS A N 1
ATOM 726 C CA . CYS A 1 96 ? 0.074 -1.204 8.580 1.00 92.12 96 CYS A CA 1
ATOM 727 C C . CYS A 1 96 ? 1.445 -0.524 8.709 1.00 92.12 96 CYS A C 1
ATOM 729 O O . CYS A 1 96 ? 1.837 0.271 7.854 1.00 92.12 96 CYS A O 1
ATOM 731 N N . THR A 1 97 ? 2.212 -0.888 9.735 1.00 88.31 97 THR A N 1
ATOM 732 C CA . THR A 1 97 ? 3.582 -0.406 9.950 1.00 88.31 97 THR A CA 1
ATOM 733 C C . THR A 1 97 ? 4.496 -0.793 8.787 1.00 88.31 97 THR A C 1
ATOM 735 O O . THR A 1 97 ? 5.262 0.036 8.295 1.00 88.31 97 THR A O 1
ATOM 738 N N . GLU A 1 98 ? 4.406 -2.026 8.288 1.00 87.06 98 GLU A N 1
ATOM 739 C CA . GLU A 1 98 ? 5.173 -2.507 7.137 1.00 87.06 98 GLU A CA 1
ATOM 740 C C . GLU A 1 98 ? 4.841 -1.707 5.867 1.00 87.06 98 GLU A C 1
ATOM 742 O O . GLU A 1 98 ? 5.752 -1.254 5.168 1.00 87.06 98 GLU A O 1
ATOM 747 N N . VAL A 1 99 ? 3.553 -1.487 5.581 1.00 86.19 99 VAL A N 1
ATOM 748 C CA . VAL A 1 99 ? 3.103 -0.703 4.419 1.00 86.19 99 VAL A CA 1
ATOM 749 C C . VAL A 1 99 ? 3.646 0.723 4.483 1.00 86.19 99 VAL A C 1
ATOM 751 O O . VAL A 1 99 ? 4.162 1.230 3.483 1.00 86.19 99 VAL A O 1
ATOM 754 N N . VAL A 1 100 ? 3.576 1.348 5.660 1.00 81.69 100 VAL A N 1
ATOM 755 C CA . VAL A 1 100 ? 4.008 2.732 5.872 1.00 81.69 100 VAL A CA 1
ATOM 756 C C . VAL A 1 100 ? 5.536 2.864 5.907 1.00 81.69 100 VAL A C 1
ATOM 758 O O . VAL A 1 100 ? 6.058 3.872 5.442 1.00 81.69 100 VAL A O 1
ATOM 761 N N . THR A 1 101 ? 6.292 1.880 6.389 1.00 77.12 101 THR A N 1
ATOM 762 C CA . THR A 1 101 ? 7.771 1.941 6.411 1.00 77.12 101 THR A CA 1
ATOM 763 C C . THR A 1 101 ? 8.404 1.573 5.071 1.00 77.12 101 THR A C 1
ATOM 765 O O . THR A 1 101 ? 9.416 2.152 4.677 1.00 77.12 101 THR A O 1
ATOM 768 N N . ARG A 1 102 ? 7.802 0.660 4.299 1.00 71.25 102 ARG A N 1
ATOM 769 C CA . ARG A 1 102 ? 8.293 0.245 2.968 1.00 71.25 102 ARG A CA 1
ATOM 770 C C . ARG A 1 102 ? 7.836 1.195 1.851 1.00 71.25 102 ARG A C 1
ATOM 772 O O . ARG A 1 102 ? 7.607 0.784 0.712 1.00 71.25 102 ARG A O 1
ATOM 779 N N . THR A 1 103 ? 7.769 2.486 2.174 1.00 57.91 103 THR A N 1
ATOM 780 C CA . THR A 1 103 ? 7.211 3.590 1.378 1.00 57.91 103 THR A CA 1
ATOM 781 C C . THR A 1 103 ? 7.971 4.060 0.129 1.00 57.91 103 THR A C 1
ATOM 783 O O . THR A 1 103 ? 7.328 4.783 -0.635 1.00 57.91 103 THR A O 1
ATOM 786 N N . PRO A 1 104 ? 9.227 3.670 -0.209 1.00 54.06 104 PRO A N 1
ATOM 787 C CA . PRO A 1 104 ? 9.910 4.253 -1.370 1.00 54.06 104 PRO A CA 1
ATOM 788 C C . PRO A 1 104 ? 9.035 4.272 -2.647 1.00 54.06 104 PRO A C 1
ATOM 790 O O . PRO A 1 104 ? 8.980 5.275 -3.348 1.00 54.06 104 PRO A O 1
ATOM 793 N N . GLY A 1 105 ? 8.226 3.235 -2.893 1.00 54.78 105 GLY A N 1
ATOM 794 C CA . GLY A 1 105 ? 7.368 3.159 -4.081 1.00 54.78 105 GLY A CA 1
ATOM 795 C C . GLY A 1 105 ? 6.051 3.959 -4.075 1.00 54.78 105 GLY A C 1
ATOM 796 O O . GLY A 1 105 ? 5.348 3.890 -5.078 1.00 54.78 105 GLY A O 1
ATOM 797 N N . ASN A 1 106 ? 5.640 4.652 -2.999 1.00 58.25 106 ASN A N 1
ATOM 798 C CA . ASN A 1 106 ? 4.336 5.353 -2.993 1.00 58.25 106 ASN A CA 1
ATOM 799 C C . ASN A 1 106 ? 4.362 6.680 -3.757 1.00 58.25 106 ASN A C 1
ATOM 801 O O . ASN A 1 106 ? 3.323 7.083 -4.260 1.00 58.25 106 ASN A O 1
ATOM 805 N N . LYS A 1 107 ? 5.527 7.323 -3.913 1.00 60.44 107 LYS A N 1
ATOM 806 C CA . LYS A 1 107 ? 5.666 8.573 -4.683 1.00 60.44 107 LYS A CA 1
ATOM 807 C C . LYS A 1 107 ? 5.156 8.411 -6.117 1.00 60.44 107 LYS A C 1
ATOM 809 O O . LYS A 1 107 ? 4.212 9.076 -6.512 1.00 60.44 107 LYS A O 1
ATOM 814 N N . ALA A 1 108 ? 5.728 7.455 -6.847 1.00 60.31 108 ALA A N 1
ATOM 815 C CA . ALA A 1 108 ? 5.330 7.176 -8.222 1.00 60.31 108 ALA A CA 1
ATOM 816 C C . ALA A 1 108 ? 3.931 6.551 -8.337 1.00 60.31 108 ALA A C 1
ATOM 818 O O . ALA A 1 108 ? 3.374 6.528 -9.421 1.00 60.31 108 ALA A O 1
ATOM 819 N N . MET A 1 109 ? 3.366 6.036 -7.240 1.00 61.84 109 MET A N 1
ATOM 820 C CA . MET A 1 109 ? 1.993 5.533 -7.210 1.00 61.84 109 MET A CA 1
ATOM 821 C C . MET A 1 109 ? 0.985 6.680 -7.069 1.00 61.84 109 MET A C 1
ATOM 823 O O . MET A 1 109 ? 0.003 6.698 -7.798 1.00 61.84 109 MET A O 1
ATOM 827 N N . CYS A 1 110 ? 1.245 7.655 -6.189 1.00 60.41 110 CYS A N 1
ATOM 828 C CA . CYS A 1 110 ? 0.416 8.857 -6.057 1.00 60.41 110 CYS A CA 1
ATOM 829 C C . CYS A 1 110 ? 0.442 9.697 -7.340 1.00 60.41 110 CYS A C 1
ATOM 831 O O . CYS A 1 110 ? -0.615 10.000 -7.874 1.00 60.41 110 CYS A O 1
ATOM 833 N N . ASP A 1 111 ? 1.633 9.957 -7.895 1.00 62.94 111 ASP A N 1
ATOM 834 C CA . ASP A 1 111 ? 1.795 10.778 -9.107 1.00 62.94 111 ASP A CA 1
ATOM 835 C C . ASP A 1 111 ? 1.051 10.198 -10.338 1.00 62.94 111 ASP A C 1
ATOM 837 O O . ASP A 1 111 ? 0.791 10.910 -11.301 1.00 62.94 111 ASP A O 1
ATOM 841 N N . VAL A 1 112 ? 0.739 8.898 -10.324 1.00 60.78 112 VAL A N 1
ATOM 842 C CA . VAL A 1 112 ? 0.028 8.178 -11.395 1.00 60.78 112 VAL A CA 1
ATOM 843 C C . VAL A 1 112 ? -1.472 8.113 -11.168 1.00 60.78 112 VAL A C 1
ATOM 845 O O . VAL A 1 112 ? -2.229 8.137 -12.129 1.00 60.78 112 VAL A O 1
ATOM 848 N N . LEU A 1 113 ? -1.907 7.991 -9.914 1.00 56.09 113 LEU A N 1
ATOM 849 C CA . LEU A 1 113 ? -3.331 8.024 -9.580 1.00 56.09 113 LEU A CA 1
ATOM 850 C C . LEU A 1 113 ? -3.933 9.416 -9.814 1.00 56.09 113 LEU A C 1
ATOM 852 O O . LEU A 1 113 ? -5.131 9.517 -10.050 1.00 56.09 113 LEU A O 1
ATOM 856 N N . ASP A 1 114 ? -3.098 10.457 -9.804 1.00 56.03 114 ASP A N 1
ATOM 857 C CA . ASP A 1 114 ? -3.484 11.831 -10.132 1.00 56.03 114 ASP A CA 1
ATOM 858 C C . ASP A 1 114 ? -3.488 12.118 -11.656 1.00 56.03 114 ASP A C 1
ATOM 860 O O . ASP A 1 114 ? -3.791 13.240 -12.068 1.00 56.03 114 ASP A O 1
ATOM 864 N N . ALA A 1 115 ? -3.136 11.144 -12.510 1.00 56.09 115 ALA A N 1
ATOM 865 C CA . ALA A 1 115 ? -3.121 11.310 -13.965 1.00 56.09 115 ALA A CA 1
ATOM 866 C C . ALA A 1 115 ? -4.511 11.045 -14.582 1.00 56.09 115 ALA A C 1
ATOM 868 O O . ALA A 1 115 ? -5.084 9.970 -14.426 1.00 56.09 115 ALA A O 1
ATOM 869 N N . ASP A 1 116 ? -5.045 12.029 -15.312 1.00 51.22 116 ASP A N 1
ATOM 870 C CA . ASP A 1 116 ? -6.411 12.032 -15.871 1.00 51.22 116 ASP A CA 1
ATOM 871 C C . ASP A 1 116 ? -6.510 11.339 -17.254 1.00 51.22 116 ASP A C 1
ATOM 873 O O . ASP A 1 116 ? -7.282 11.728 -18.129 1.00 51.22 116 ASP A O 1
ATOM 877 N N . ASP A 1 117 ? -5.670 10.331 -17.508 1.00 59.97 117 ASP A N 1
ATOM 878 C CA . ASP A 1 117 ? -5.477 9.698 -18.823 1.00 59.97 117 ASP A CA 1
ATOM 879 C C . ASP A 1 117 ? -6.129 8.306 -18.956 1.00 59.97 117 ASP A C 1
ATOM 881 O O . ASP A 1 117 ? -5.783 7.520 -19.843 1.00 59.97 117 ASP A O 1
ATOM 885 N N . GLY A 1 118 ? -7.117 7.998 -18.108 1.00 58.19 118 GLY A N 1
ATOM 886 C CA . GLY A 1 118 ? -7.803 6.697 -18.095 1.00 58.19 118 GLY A CA 1
ATOM 887 C C . GLY A 1 118 ? -7.038 5.606 -17.338 1.00 58.19 118 GLY A C 1
ATOM 888 O O . GLY A 1 118 ? -7.280 4.411 -17.532 1.00 58.19 118 GLY A O 1
ATOM 889 N N . TRP A 1 119 ? -6.107 6.017 -16.481 1.00 58.97 119 TRP A N 1
ATOM 890 C CA . TRP A 1 119 ? -5.379 5.180 -15.536 1.00 58.97 119 TRP A CA 1
ATOM 891 C C . TRP A 1 119 ? -6.127 5.121 -14.189 1.00 58.97 119 TRP A C 1
ATOM 893 O O . TRP A 1 119 ? -6.714 6.125 -13.794 1.00 58.97 119 TRP A O 1
ATOM 903 N N . PRO A 1 120 ? -6.134 4.000 -13.433 1.00 61.22 120 PRO A N 1
ATOM 904 C CA . PRO A 1 120 ? -5.488 2.705 -13.665 1.00 61.22 120 PRO A CA 1
ATOM 905 C C . PRO A 1 120 ? -6.256 1.758 -14.602 1.00 61.22 120 PRO A C 1
ATOM 907 O O . PRO A 1 120 ? -7.481 1.679 -14.576 1.00 61.22 120 PRO A O 1
ATOM 910 N N . ARG A 1 121 ? -5.512 0.962 -15.385 1.00 69.75 121 ARG A N 1
ATOM 911 C CA . ARG A 1 121 ? -6.067 -0.101 -16.245 1.00 69.75 121 ARG A CA 1
ATOM 912 C C . ARG A 1 121 ? -6.666 -1.255 -15.427 1.00 69.75 121 ARG A C 1
ATOM 914 O O . ARG A 1 121 ? -6.321 -1.459 -14.264 1.00 69.75 121 ARG A O 1
ATOM 921 N N . THR A 1 122 ? -7.485 -2.086 -16.074 1.00 70.94 122 THR A N 1
ATOM 922 C CA . THR A 1 122 ? -8.226 -3.210 -15.462 1.00 70.94 122 THR A CA 1
ATOM 923 C C . THR A 1 122 ? -7.361 -4.184 -14.654 1.00 70.94 122 THR A C 1
ATOM 925 O O . THR A 1 122 ? -7.790 -4.664 -13.612 1.00 70.94 122 THR A O 1
ATOM 928 N N . LEU A 1 123 ? -6.127 -4.470 -15.088 1.00 68.88 123 LEU A N 1
ATOM 929 C CA . LEU A 1 123 ? -5.222 -5.368 -14.352 1.00 68.88 123 LEU A CA 1
ATOM 930 C C . LEU A 1 123 ? -4.775 -4.783 -13.009 1.00 68.88 123 LEU A C 1
ATOM 932 O O . LEU A 1 123 ? -4.615 -5.511 -12.028 1.00 68.88 123 LEU A O 1
ATOM 936 N N . LEU A 1 124 ? -4.561 -3.470 -12.969 1.00 74.62 124 LEU A N 1
ATOM 937 C CA . LEU A 1 124 ? -4.208 -2.766 -11.748 1.00 74.62 124 LEU A CA 1
ATOM 938 C C . LEU A 1 124 ? -5.435 -2.589 -10.838 1.00 74.62 124 LEU A C 1
ATOM 940 O O . LEU A 1 124 ? -5.287 -2.679 -9.621 1.00 74.62 124 LEU A O 1
ATOM 944 N N . GLN A 1 125 ? -6.632 -2.430 -11.414 1.00 79.44 125 GLN A N 1
ATOM 945 C CA . GLN A 1 125 ? -7.898 -2.465 -10.670 1.00 79.44 125 GLN A CA 1
ATOM 946 C C . GLN A 1 125 ? -8.098 -3.817 -9.970 1.00 79.44 125 GLN A C 1
ATOM 948 O O . GLN A 1 125 ? -8.247 -3.840 -8.755 1.00 79.44 125 GLN A O 1
ATOM 953 N N . ASP A 1 126 ? -7.963 -4.940 -10.687 1.00 86.31 126 ASP A N 1
ATOM 954 C CA . ASP A 1 126 ? -8.076 -6.288 -10.101 1.00 86.31 126 ASP A CA 1
ATOM 955 C C . ASP A 1 126 ? -7.075 -6.517 -8.954 1.00 86.31 126 ASP A C 1
ATOM 957 O O . ASP A 1 126 ? -7.420 -7.048 -7.897 1.00 86.31 126 ASP A O 1
ATOM 961 N N . ALA A 1 127 ? -5.821 -6.088 -9.127 1.00 86.62 127 ALA A N 1
ATOM 962 C CA . ALA A 1 127 ? -4.821 -6.187 -8.067 1.00 86.62 127 ALA A CA 1
ATOM 963 C C . ALA A 1 127 ? -5.169 -5.307 -6.851 1.00 86.62 127 ALA A C 1
ATOM 965 O O . ALA A 1 127 ? -4.932 -5.719 -5.713 1.00 86.62 127 ALA A O 1
ATOM 966 N N . GLY A 1 128 ? -5.739 -4.123 -7.087 1.00 85.88 128 GLY A N 1
ATOM 967 C CA . GLY A 1 128 ? -6.266 -3.240 -6.048 1.00 85.88 128 GLY A CA 1
ATOM 968 C C . GLY A 1 128 ? -7.431 -3.871 -5.288 1.00 85.88 128 GLY A C 1
ATOM 969 O O . GLY A 1 128 ? -7.401 -3.912 -4.061 1.00 85.88 128 GLY A O 1
ATOM 970 N N . ASP A 1 129 ? -8.398 -4.454 -5.992 1.00 89.50 129 ASP A N 1
ATOM 971 C CA . ASP A 1 129 ? -9.566 -5.108 -5.395 1.00 89.50 129 ASP A CA 1
ATOM 972 C C . ASP A 1 129 ? -9.164 -6.313 -4.536 1.00 89.50 129 ASP A C 1
ATOM 974 O O . ASP A 1 129 ? -9.615 -6.458 -3.395 1.00 89.50 129 ASP A O 1
ATOM 978 N N . ARG A 1 130 ? -8.240 -7.147 -5.035 1.00 93.56 130 ARG A N 1
ATOM 979 C CA . ARG A 1 130 ? -7.672 -8.265 -4.263 1.00 93.56 130 ARG A CA 1
ATOM 980 C C . ARG A 1 130 ? -6.961 -7.782 -2.999 1.00 93.56 130 ARG A C 1
ATOM 982 O O . ARG A 1 130 ? -7.105 -8.403 -1.942 1.00 93.56 130 ARG A O 1
ATOM 989 N N . PHE A 1 131 ? -6.22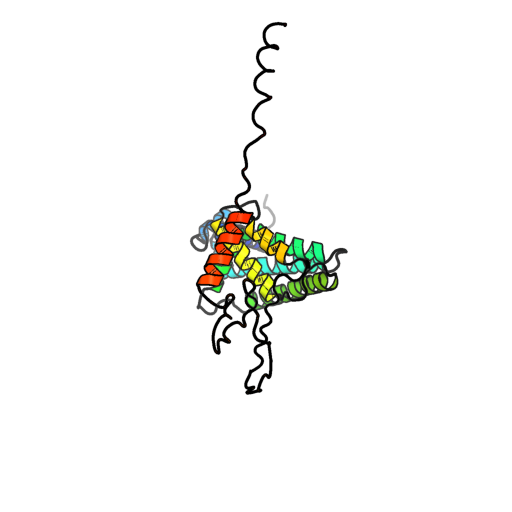8 -6.674 -3.087 1.00 91.94 131 PHE A N 1
ATOM 990 C CA . PHE A 1 131 ? -5.575 -6.061 -1.934 1.00 91.94 131 PHE A CA 1
ATOM 991 C C . PHE A 1 131 ? -6.589 -5.510 -0.923 1.00 91.94 131 PHE A C 1
ATOM 993 O O . PHE A 1 131 ? -6.475 -5.808 0.267 1.00 91.94 131 PHE A O 1
ATOM 1000 N N . HIS A 1 132 ? -7.601 -4.767 -1.379 1.00 92.31 132 HIS A N 1
ATOM 1001 C CA . HIS A 1 132 ? -8.657 -4.217 -0.526 1.00 92.31 132 HIS A CA 1
ATOM 1002 C C . HIS A 1 132 ? -9.408 -5.318 0.222 1.00 92.31 132 HIS A C 1
ATOM 1004 O O . HIS A 1 132 ? -9.617 -5.201 1.429 1.00 92.31 132 HIS A O 1
ATOM 1010 N N . LEU A 1 133 ? -9.743 -6.418 -0.456 1.00 95.19 133 LEU A N 1
ATOM 1011 C CA . LEU A 1 133 ? -10.390 -7.567 0.169 1.00 95.19 133 LEU A CA 1
ATOM 1012 C C . LEU A 1 133 ? -9.503 -8.203 1.251 1.00 95.19 133 LEU A C 1
ATOM 1014 O O . LEU A 1 133 ? -9.969 -8.492 2.354 1.00 95.19 133 LEU A O 1
ATOM 1018 N N . ALA A 1 134 ? -8.213 -8.403 0.968 1.00 95.75 134 ALA A N 1
ATOM 1019 C CA . ALA A 1 134 ? -7.280 -8.966 1.942 1.00 95.75 134 ALA A CA 1
ATOM 1020 C C . ALA A 1 134 ? -7.084 -8.048 3.162 1.00 95.75 134 ALA A C 1
ATOM 1022 O O . ALA A 1 134 ? -7.045 -8.535 4.293 1.00 95.75 134 ALA A O 1
ATOM 1023 N N . LEU A 1 135 ? -7.011 -6.731 2.945 1.00 95.25 135 LEU A N 1
ATOM 1024 C CA . LEU A 1 135 ? -6.923 -5.735 4.011 1.00 95.25 135 LEU A CA 1
ATOM 1025 C C . LEU A 1 135 ? -8.205 -5.687 4.854 1.00 95.25 135 LEU A C 1
ATOM 1027 O O . LEU A 1 135 ? -8.110 -5.639 6.079 1.00 95.25 135 LEU A O 1
ATOM 1031 N N . SER A 1 136 ? -9.381 -5.772 4.221 1.00 96.00 136 SER A N 1
ATOM 1032 C CA . SER A 1 136 ? -10.673 -5.855 4.915 1.00 96.00 136 SER A CA 1
ATOM 1033 C C . SER A 1 136 ? -10.697 -7.027 5.888 1.00 96.00 136 SER A C 1
ATOM 1035 O O . SER A 1 136 ? -11.032 -6.853 7.051 1.00 96.00 136 SER A O 1
ATOM 1037 N N . HIS A 1 137 ? -10.255 -8.211 5.460 1.00 95.88 137 HIS A N 1
ATOM 1038 C CA . HIS A 1 137 ? -10.231 -9.382 6.336 1.00 95.88 137 HIS A CA 1
ATOM 1039 C C . HIS A 1 137 ? -9.313 -9.224 7.556 1.00 95.88 137 HIS A C 1
ATOM 1041 O O . HIS A 1 137 ? -9.655 -9.713 8.638 1.00 95.88 137 HIS A O 1
ATOM 1047 N N . LEU A 1 138 ? -8.156 -8.569 7.399 1.00 96.06 138 LEU A N 1
ATOM 1048 C CA . LEU A 1 138 ? -7.270 -8.275 8.528 1.00 96.06 138 LEU A CA 1
ATOM 1049 C C . LEU A 1 138 ? -7.899 -7.267 9.486 1.00 96.06 138 LEU A C 1
ATOM 1051 O O . LEU A 1 138 ? -7.897 -7.503 10.694 1.00 96.06 138 LEU A O 1
ATOM 1055 N N . LEU A 1 139 ? -8.460 -6.182 8.947 1.00 96.69 139 LEU A N 1
ATOM 1056 C CA . LEU A 1 139 ? -9.147 -5.157 9.727 1.00 96.69 139 LEU A CA 1
ATOM 1057 C C . LEU A 1 139 ? -10.299 -5.768 10.532 1.00 96.69 139 LEU A C 1
ATOM 1059 O O . LEU A 1 139 ? -10.324 -5.630 11.752 1.00 96.69 139 LEU A O 1
ATOM 1063 N N . ASP A 1 140 ? -11.177 -6.531 9.877 1.00 96.31 140 ASP A N 1
ATOM 1064 C CA . ASP A 1 140 ? -12.319 -7.183 10.520 1.00 96.31 140 ASP A CA 1
ATOM 1065 C C . ASP A 1 140 ? -11.876 -8.117 11.653 1.00 96.31 140 ASP A C 1
ATOM 1067 O O . ASP A 1 140 ? -12.528 -8.221 12.692 1.00 96.31 140 ASP A O 1
ATOM 1071 N N . SER A 1 141 ? -10.768 -8.837 11.462 1.00 95.50 141 SER A N 1
ATOM 1072 C CA . SER A 1 141 ? -10.257 -9.779 12.462 1.00 95.50 141 SER A CA 1
ATOM 1073 C C . SER A 1 141 ? -9.670 -9.055 13.672 1.00 95.50 141 SER A C 1
ATOM 1075 O O . SER A 1 141 ? -9.944 -9.449 14.804 1.00 95.50 141 SER A O 1
ATOM 1077 N N . ALA A 1 142 ? -8.935 -7.965 13.452 1.00 95.88 142 ALA A N 1
ATOM 1078 C CA . ALA A 1 142 ? -8.407 -7.120 14.519 1.00 95.88 142 ALA A CA 1
ATOM 1079 C C . ALA A 1 142 ? -9.517 -6.368 15.282 1.00 95.88 142 ALA A C 1
ATOM 1081 O O . ALA A 1 142 ? -9.450 -6.231 16.505 1.00 95.88 142 ALA A O 1
ATOM 1082 N N . GLN A 1 143 ? -10.571 -5.937 14.583 1.00 96.50 143 GLN A N 1
ATOM 1083 C CA . GLN A 1 143 ? -11.763 -5.333 15.185 1.00 96.50 143 GLN A CA 1
ATOM 1084 C C . GLN A 1 143 ? -12.550 -6.347 16.022 1.00 96.50 143 GLN A C 1
ATOM 1086 O O . GLN A 1 143 ? -12.914 -6.048 17.157 1.00 96.50 143 GLN A O 1
ATOM 1091 N N . ARG A 1 144 ? -12.755 -7.576 15.521 1.00 95.31 144 ARG A N 1
ATOM 1092 C CA . ARG A 1 144 ? -13.377 -8.669 16.296 1.00 95.31 144 ARG A CA 1
ATOM 1093 C C . ARG A 1 144 ? -12.573 -9.043 17.541 1.00 95.31 144 ARG A C 1
ATOM 1095 O O . ARG A 1 144 ? -13.167 -9.397 18.553 1.00 95.31 144 ARG A O 1
ATOM 1102 N N . ALA A 1 145 ? -11.245 -8.953 17.473 1.00 94.62 145 ALA A N 1
ATOM 1103 C CA . ALA A 1 145 ? -10.358 -9.151 18.619 1.00 94.62 145 ALA A CA 1
ATOM 1104 C C . ALA A 1 145 ? -10.366 -7.969 19.611 1.00 94.62 145 ALA A C 1
ATOM 1106 O O . ALA A 1 145 ? -9.770 -8.067 20.681 1.00 94.62 145 ALA A O 1
ATOM 1107 N N . GLY A 1 146 ? -11.028 -6.856 19.274 1.00 94.56 146 GLY A N 1
ATOM 1108 C CA . GLY A 1 146 ? -11.172 -5.684 20.138 1.00 94.56 146 GLY A CA 1
ATOM 1109 C C . GLY A 1 146 ? -9.922 -4.811 20.255 1.00 94.56 146 GLY A C 1
ATOM 1110 O O . GLY A 1 146 ? -9.911 -3.896 21.071 1.00 94.56 146 GLY A O 1
ATOM 1111 N N . GLY A 1 147 ? -8.872 -5.064 19.469 1.00 93.88 147 GLY A N 1
ATOM 1112 C CA . GLY A 1 147 ? -7.632 -4.285 19.521 1.00 93.88 147 GLY A CA 1
ATOM 1113 C C . GLY A 1 147 ? -7.584 -3.100 18.554 1.00 93.88 147 GLY A C 1
ATOM 1114 O O . GLY A 1 147 ? -6.750 -2.207 18.714 1.00 93.88 147 GLY A O 1
ATOM 1115 N N . VAL A 1 148 ? -8.501 -3.054 17.585 1.00 95.94 148 VAL A N 1
ATOM 1116 C CA . VAL A 1 148 ? -8.670 -1.961 16.614 1.00 95.94 148 VAL A CA 1
ATOM 1117 C C . VAL A 1 148 ? -10.077 -1.385 16.738 1.00 95.94 148 VAL A C 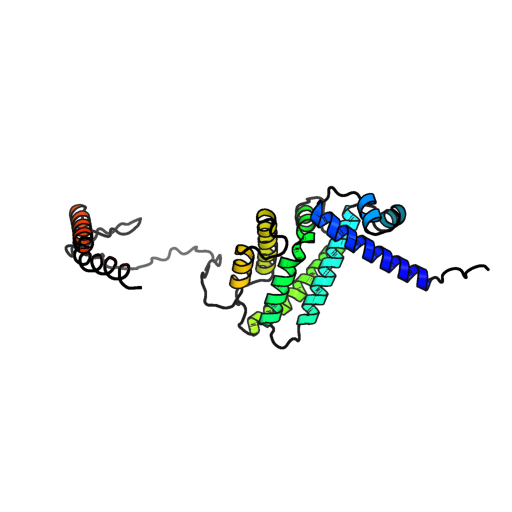1
ATOM 1119 O O . VAL A 1 148 ? -11.041 -2.123 16.941 1.00 95.94 148 VAL A O 1
ATOM 1122 N N . ARG A 1 149 ? -10.207 -0.060 16.630 1.00 94.69 149 ARG A N 1
ATOM 1123 C CA . ARG A 1 149 ? -11.502 0.634 16.733 1.00 94.69 149 ARG A CA 1
ATOM 1124 C C . ARG A 1 149 ? -12.488 0.167 15.648 1.00 94.69 149 ARG A C 1
ATOM 1126 O O . ARG A 1 149 ? -12.123 -0.004 14.483 1.00 94.69 149 ARG A O 1
ATOM 1133 N N . ALA A 1 150 ? -13.745 -0.035 16.041 1.00 94.31 150 ALA A N 1
ATOM 1134 C CA . ALA A 1 150 ? -14.776 -0.658 15.204 1.00 94.31 150 ALA A CA 1
ATOM 1135 C C . ALA A 1 150 ? -15.356 0.261 14.113 1.00 94.31 150 ALA A C 1
ATOM 1137 O O . ALA A 1 150 ? -16.026 -0.213 13.204 1.00 94.31 150 ALA A O 1
ATOM 1138 N N . ASP A 1 151 ? -15.127 1.569 14.208 1.00 92.75 151 ASP A N 1
ATOM 1139 C CA . ASP A 1 151 ? -15.597 2.571 13.248 1.00 92.75 151 ASP A CA 1
ATOM 1140 C C . ASP A 1 151 ? -14.601 2.840 12.109 1.00 92.75 151 ASP A C 1
ATOM 1142 O O . ASP A 1 151 ? -14.920 3.600 11.199 1.00 92.75 151 ASP A O 1
ATOM 1146 N N . LEU A 1 152 ? -13.414 2.222 12.132 1.00 94.50 152 LEU A N 1
ATOM 1147 C CA . LEU A 1 152 ? -12.482 2.292 11.008 1.00 94.50 152 LEU A CA 1
ATOM 1148 C C . LEU A 1 152 ? -12.995 1.486 9.819 1.00 94.50 152 LEU A C 1
ATOM 1150 O O . LEU A 1 152 ? -13.308 0.301 9.942 1.00 94.50 152 LEU A O 1
ATOM 1154 N N . THR A 1 153 ? -12.976 2.115 8.650 1.00 93.50 153 THR A N 1
ATOM 1155 C CA . THR A 1 153 ? -13.213 1.463 7.364 1.00 93.50 153 THR A CA 1
ATOM 1156 C C . THR A 1 153 ? -11.899 1.220 6.624 1.00 93.50 153 THR A C 1
ATOM 1158 O O . THR A 1 153 ? -10.886 1.870 6.886 1.00 93.50 153 THR A O 1
ATOM 1161 N N . VAL A 1 154 ? -11.907 0.327 5.628 1.00 92.12 154 VAL A N 1
ATOM 1162 C CA . VAL A 1 154 ? -10.753 0.131 4.728 1.00 92.12 154 VAL A CA 1
ATOM 1163 C C . VAL A 1 154 ? -10.350 1.444 4.045 1.00 92.12 154 VAL A C 1
ATOM 1165 O O . VAL A 1 154 ? -9.160 1.710 3.895 1.00 92.12 154 VAL A O 1
ATOM 1168 N N . ALA A 1 155 ? -11.319 2.295 3.689 1.00 87.94 155 ALA A N 1
ATOM 1169 C CA . ALA A 1 155 ? -11.049 3.598 3.086 1.00 87.94 155 ALA A CA 1
ATOM 1170 C C . ALA A 1 155 ? -10.253 4.517 4.030 1.00 87.94 155 ALA A C 1
ATOM 1172 O O . ALA A 1 155 ? -9.302 5.162 3.588 1.00 87.94 155 ALA A O 1
ATOM 1173 N N . ASP A 1 156 ? -10.567 4.514 5.329 1.00 91.50 156 ASP A N 1
ATOM 1174 C CA . ASP A 1 156 ? -9.817 5.279 6.333 1.00 91.50 156 ASP A CA 1
ATOM 1175 C C . ASP A 1 156 ? -8.380 4.767 6.468 1.00 91.50 156 ASP A C 1
ATOM 1177 O O . ASP A 1 156 ? -7.439 5.558 6.513 1.00 91.50 156 ASP A O 1
ATOM 1181 N N . VAL A 1 157 ? -8.185 3.443 6.469 1.00 91.69 157 VAL A N 1
ATOM 1182 C CA . VAL A 1 157 ? -6.844 2.833 6.518 1.00 91.69 157 VAL A CA 1
ATOM 1183 C C . VAL A 1 157 ? -6.006 3.255 5.307 1.00 91.69 157 VAL A C 1
ATOM 1185 O O . VAL A 1 157 ? -4.850 3.656 5.455 1.00 91.69 157 VAL A O 1
ATOM 1188 N N . LEU A 1 158 ? -6.588 3.215 4.106 1.00 87.00 158 LEU A N 1
ATOM 1189 C CA . LEU A 1 158 ? -5.917 3.644 2.877 1.00 87.00 158 LEU A CA 1
ATOM 1190 C C . LEU A 1 158 ? -5.607 5.149 2.891 1.00 87.00 158 LEU A C 1
ATOM 1192 O O . LEU A 1 158 ? -4.520 5.556 2.472 1.00 87.00 158 LEU A O 1
ATOM 1196 N N . ALA A 1 159 ? -6.513 5.976 3.418 1.00 84.81 159 ALA A N 1
ATOM 1197 C CA . ALA A 1 159 ? -6.277 7.406 3.600 1.00 84.81 159 ALA A CA 1
ATOM 1198 C C . ALA A 1 159 ? -5.128 7.673 4.588 1.00 84.81 159 ALA A C 1
ATOM 1200 O O . ALA A 1 159 ? -4.259 8.504 4.311 1.00 84.81 159 ALA A O 1
ATOM 1201 N N . ILE A 1 160 ? -5.060 6.924 5.695 1.00 88.75 160 ILE A N 1
ATOM 1202 C CA . ILE A 1 160 ? -3.949 6.978 6.656 1.00 88.75 160 ILE A CA 1
ATOM 1203 C C . ILE A 1 160 ? -2.631 6.589 5.978 1.00 88.75 160 ILE A C 1
ATOM 1205 O O . ILE A 1 160 ? -1.636 7.293 6.154 1.00 88.75 160 ILE A O 1
ATOM 1209 N N . PHE A 1 161 ? -2.602 5.533 5.157 1.00 86.06 161 PHE A N 1
ATOM 1210 C CA . PHE A 1 161 ? -1.399 5.165 4.399 1.00 86.06 161 PHE A CA 1
ATOM 1211 C C . PHE A 1 161 ? -0.923 6.310 3.503 1.00 86.06 161 PHE A C 1
ATOM 1213 O O . PHE A 1 161 ? 0.256 6.671 3.552 1.00 86.06 161 PHE A O 1
ATOM 1220 N N . SER A 1 162 ? -1.829 6.921 2.740 1.00 80.19 162 SER A N 1
ATOM 1221 C CA . SER A 1 162 ? -1.526 8.080 1.891 1.00 80.19 162 SER A CA 1
ATOM 1222 C C . SER A 1 162 ? -1.005 9.274 2.701 1.00 80.19 162 SER A C 1
ATOM 1224 O O . SER A 1 162 ? 0.006 9.881 2.336 1.00 80.19 162 SER A O 1
ATOM 1226 N N . GLY A 1 163 ? -1.622 9.573 3.848 1.00 81.69 163 GLY A N 1
ATOM 1227 C CA . GLY A 1 163 ? -1.183 10.633 4.758 1.00 81.69 163 GLY A CA 1
ATOM 1228 C C . GLY A 1 163 ? 0.208 10.383 5.347 1.00 81.69 163 GLY A C 1
ATOM 1229 O O . GLY A 1 163 ? 1.071 11.262 5.308 1.00 81.69 163 GLY A O 1
ATOM 1230 N N . CYS A 1 164 ? 0.481 9.171 5.832 1.00 81.06 164 CYS A N 1
ATOM 1231 C CA . CYS A 1 164 ? 1.783 8.802 6.389 1.00 81.06 164 CYS A CA 1
ATOM 1232 C C . CYS A 1 164 ? 2.912 8.880 5.352 1.00 81.06 164 CYS A C 1
ATOM 1234 O O . CYS A 1 164 ? 4.044 9.232 5.691 1.00 81.06 164 CYS A O 1
ATOM 1236 N N . VAL A 1 165 ? 2.615 8.590 4.086 1.00 75.94 165 VAL A N 1
ATOM 1237 C CA . VAL A 1 165 ? 3.559 8.762 2.973 1.00 75.94 165 VAL A CA 1
ATOM 1238 C C . VAL A 1 165 ? 3.864 10.234 2.747 1.00 75.94 165 VAL A C 1
ATOM 1240 O O . VAL A 1 165 ? 5.032 10.603 2.623 1.00 75.94 165 VAL A O 1
ATOM 1243 N N . ALA A 1 166 ? 2.839 11.087 2.723 1.00 77.81 166 ALA A N 1
ATOM 1244 C CA . ALA A 1 166 ? 3.018 12.529 2.585 1.00 77.81 166 ALA A CA 1
ATOM 1245 C C . ALA A 1 166 ? 3.862 13.108 3.735 1.00 77.81 166 ALA A C 1
ATOM 1247 O O . ALA A 1 166 ? 4.793 13.876 3.497 1.00 77.81 166 ALA A O 1
ATOM 1248 N N . ILE A 1 167 ? 3.613 12.671 4.972 1.00 79.62 167 ILE A N 1
ATOM 1249 C CA . ILE A 1 167 ? 4.389 13.068 6.156 1.00 79.62 167 ILE A CA 1
ATOM 1250 C C . ILE A 1 167 ? 5.862 12.660 6.024 1.00 79.62 167 ILE A C 1
ATOM 1252 O O . ILE A 1 167 ? 6.757 13.461 6.309 1.00 79.62 167 ILE A O 1
ATOM 1256 N N . GLN A 1 168 ? 6.135 11.434 5.574 1.00 73.62 168 GLN A N 1
ATOM 1257 C CA . GLN A 1 168 ? 7.506 10.954 5.380 1.00 73.62 168 GLN A CA 1
ATOM 1258 C C . GLN A 1 168 ? 8.258 11.747 4.307 1.00 73.62 168 GLN A C 1
ATOM 1260 O O . GLN A 1 168 ? 9.451 11.996 4.476 1.00 73.62 168 GLN A O 1
ATOM 1265 N N . ARG A 1 169 ? 7.567 12.214 3.255 1.00 70.88 169 ARG A N 1
ATOM 1266 C CA . ARG A 1 169 ? 8.163 13.084 2.223 1.00 70.88 169 ARG A CA 1
ATOM 1267 C C . ARG A 1 169 ? 8.685 14.395 2.802 1.00 70.88 169 ARG A C 1
ATOM 1269 O O . ARG A 1 169 ? 9.743 14.849 2.392 1.00 70.88 169 ARG A O 1
ATOM 1276 N N . VAL A 1 170 ? 7.949 15.003 3.730 1.00 72.94 170 VAL A N 1
ATOM 1277 C CA . VAL A 1 170 ? 8.346 16.282 4.345 1.00 72.94 170 VAL A CA 1
ATOM 1278 C C . VAL A 1 170 ? 9.424 16.076 5.410 1.00 72.94 170 VAL A C 1
ATOM 1280 O O . VAL A 1 170 ? 10.277 16.934 5.609 1.00 72.94 170 VAL A O 1
ATOM 1283 N N . SER A 1 171 ? 9.401 14.929 6.089 1.00 69.62 171 SER A N 1
ATOM 1284 C CA . SER A 1 171 ? 10.260 14.679 7.249 1.00 69.62 171 SER A CA 1
ATOM 1285 C C . SER A 1 171 ? 11.686 14.231 6.893 1.00 69.62 171 SER A C 1
ATOM 1287 O O . SER A 1 171 ? 12.521 14.182 7.790 1.00 69.62 171 SER A O 1
ATOM 1289 N N . ASN A 1 172 ? 11.981 13.870 5.630 1.00 63.53 172 ASN A N 1
ATOM 1290 C CA . ASN A 1 172 ? 13.266 13.292 5.172 1.00 63.53 172 ASN A CA 1
ATOM 1291 C C . ASN A 1 172 ? 13.782 12.102 6.023 1.00 63.53 172 ASN A C 1
ATOM 1293 O O . ASN A 1 172 ? 14.952 11.717 5.954 1.00 63.53 172 ASN A O 1
ATOM 1297 N N . ALA A 1 173 ? 12.908 11.490 6.827 1.00 58.91 173 ALA A N 1
ATOM 1298 C CA . ALA A 1 173 ? 13.220 10.366 7.695 1.00 58.91 173 ALA A CA 1
ATOM 1299 C C . ALA A 1 173 ? 13.086 9.071 6.886 1.00 58.91 173 ALA A C 1
ATOM 1301 O O . ALA A 1 173 ? 12.022 8.467 6.811 1.00 58.91 173 ALA A O 1
ATOM 1302 N N . HIS A 1 174 ? 14.168 8.658 6.227 1.00 56.94 174 HIS A N 1
ATOM 1303 C CA . HIS A 1 174 ? 14.154 7.476 5.357 1.00 56.94 174 HIS A CA 1
ATOM 1304 C C . HIS A 1 174 ? 14.255 6.136 6.109 1.00 56.94 174 HIS A C 1
ATOM 1306 O O . HIS A 1 174 ? 14.172 5.086 5.474 1.00 56.94 174 HIS A O 1
ATOM 1312 N N . ARG A 1 175 ? 14.472 6.145 7.436 1.00 56.66 175 ARG A N 1
ATOM 1313 C CA . ARG A 1 175 ? 14.662 4.916 8.237 1.00 56.66 175 ARG A CA 1
ATOM 1314 C C . ARG A 1 175 ? 13.750 4.767 9.452 1.00 56.66 175 ARG A C 1
ATOM 1316 O O . ARG A 1 175 ? 13.496 3.634 9.841 1.00 56.66 175 ARG A O 1
ATOM 1323 N N . GLU A 1 176 ? 13.259 5.858 10.028 1.00 66.31 176 GLU A N 1
ATOM 1324 C CA . GLU A 1 176 ? 12.367 5.825 11.190 1.00 66.31 176 GLU A CA 1
ATOM 1325 C C . GLU A 1 176 ? 11.017 6.423 10.812 1.00 66.31 176 GLU A C 1
ATOM 1327 O O . GLU A 1 176 ? 10.954 7.403 10.066 1.00 66.31 176 GLU A O 1
ATOM 1332 N N . LEU A 1 177 ? 9.932 5.838 11.329 1.00 72.69 177 LEU A N 1
ATOM 1333 C CA . LEU A 1 177 ? 8.617 6.450 11.199 1.00 72.69 177 LEU A CA 1
ATOM 1334 C C . LEU A 1 177 ? 8.665 7.833 11.838 1.00 72.69 177 LEU A C 1
ATOM 1336 O O . LEU A 1 177 ? 8.961 7.976 13.025 1.00 72.69 177 LEU A O 1
ATOM 1340 N N . ALA A 1 178 ? 8.349 8.856 11.045 1.00 78.00 178 ALA A N 1
ATOM 1341 C CA . ALA A 1 178 ? 8.161 10.187 11.584 1.00 78.00 178 ALA A CA 1
ATOM 1342 C C . ALA A 1 178 ? 7.116 10.108 12.703 1.00 78.00 178 ALA A C 1
ATOM 1344 O O . ALA A 1 178 ? 6.068 9.486 12.527 1.00 78.00 178 ALA A O 1
ATOM 1345 N N . ARG A 1 179 ? 7.379 10.764 13.838 1.00 84.00 179 ARG A N 1
ATOM 1346 C CA . ARG A 1 179 ? 6.485 10.752 15.007 1.00 84.00 179 ARG A CA 1
ATOM 1347 C C . ARG A 1 179 ? 4.996 10.944 14.655 1.00 84.00 179 ARG A C 1
ATOM 1349 O O . ARG A 1 179 ? 4.184 10.209 15.212 1.00 84.00 179 ARG A O 1
ATOM 1356 N N . PRO A 1 180 ? 4.606 11.839 13.721 1.00 84.56 180 PRO A N 1
ATOM 1357 C CA . PRO A 1 180 ? 3.204 11.967 13.323 1.00 84.56 180 PRO A CA 1
ATOM 1358 C C . PRO A 1 180 ? 2.620 10.709 12.656 1.00 84.56 180 PRO A C 1
ATOM 1360 O O . PRO A 1 180 ? 1.452 10.406 12.869 1.00 84.56 180 PRO A O 1
ATOM 1363 N N . ALA A 1 181 ? 3.410 9.949 11.892 1.00 83.38 181 ALA A N 1
ATOM 1364 C CA . ALA A 1 181 ? 2.966 8.688 11.295 1.00 83.38 181 ALA A CA 1
ATOM 1365 C C . ALA A 1 181 ? 2.727 7.611 12.366 1.00 83.38 181 ALA A C 1
ATOM 1367 O O . ALA A 1 181 ? 1.722 6.909 12.308 1.00 83.38 181 ALA A O 1
ATOM 1368 N N . THR A 1 182 ? 3.593 7.529 13.382 1.00 85.44 182 THR A N 1
ATOM 1369 C CA . THR A 1 182 ? 3.370 6.650 14.541 1.00 85.44 182 THR A CA 1
ATOM 1370 C C . THR A 1 182 ? 2.085 7.024 15.276 1.00 85.44 182 THR A C 1
ATOM 1372 O O . THR A 1 182 ? 1.271 6.153 15.553 1.00 85.44 182 THR A O 1
ATOM 1375 N N . MET A 1 183 ? 1.848 8.322 15.505 1.00 88.75 183 MET A N 1
ATOM 1376 C CA . MET A 1 183 ? 0.615 8.800 16.145 1.00 88.75 183 MET A CA 1
ATOM 1377 C C . MET A 1 183 ? -0.647 8.429 15.351 1.00 88.75 183 MET A C 1
ATOM 1379 O O . MET A 1 183 ? -1.659 8.079 15.951 1.00 88.75 183 MET A O 1
ATOM 1383 N N . LEU A 1 184 ? -0.600 8.492 14.015 1.00 88.25 184 LEU A N 1
ATOM 1384 C CA . LEU A 1 184 ? -1.721 8.084 13.162 1.00 88.25 184 LEU A CA 1
ATOM 1385 C C . LEU A 1 184 ? -1.996 6.577 13.242 1.00 88.25 184 LEU A C 1
ATOM 1387 O O . LEU A 1 184 ? -3.157 6.180 13.279 1.00 88.25 184 LEU A O 1
ATOM 1391 N N . LEU A 1 185 ? -0.951 5.745 13.297 1.00 86.12 185 LEU A N 1
ATOM 1392 C CA . LEU A 1 185 ? -1.098 4.297 13.472 1.00 86.12 185 LEU A CA 1
ATOM 1393 C C . LEU A 1 185 ? -1.613 3.941 14.874 1.00 86.12 185 LEU A C 1
ATOM 1395 O O . LEU A 1 185 ? -2.492 3.092 15.009 1.00 86.12 185 LEU A O 1
ATOM 1399 N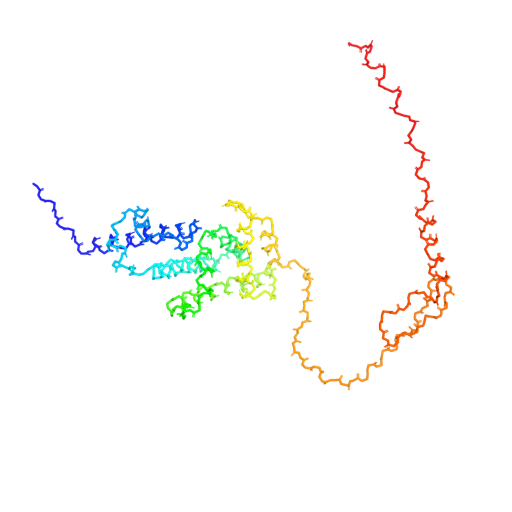 N . ASP A 1 186 ? -1.130 4.626 15.913 1.00 88.56 186 ASP A N 1
ATOM 1400 C CA . ASP A 1 186 ? -1.620 4.454 17.285 1.00 88.56 186 ASP A CA 1
ATOM 1401 C C . ASP A 1 186 ? -3.108 4.823 17.407 1.00 88.56 186 ASP A C 1
ATOM 1403 O O . ASP A 1 186 ? -3.849 4.147 18.120 1.00 88.56 186 ASP A O 1
ATOM 1407 N N . ALA A 1 187 ? -3.580 5.823 16.652 1.00 89.38 187 ALA A N 1
ATOM 1408 C CA . ALA A 1 187 ? -4.987 6.239 16.621 1.00 89.38 187 ALA A CA 1
ATOM 1409 C C . ALA A 1 187 ? -5.953 5.180 16.045 1.00 89.38 187 ALA A C 1
ATOM 1411 O O . ALA A 1 187 ? -7.174 5.358 16.113 1.00 89.38 187 ALA A O 1
ATOM 1412 N N . MET A 1 188 ? -5.428 4.087 15.478 1.00 92.50 188 MET A N 1
ATOM 1413 C CA . MET A 1 188 ? -6.225 2.954 15.006 1.00 92.50 188 MET A CA 1
ATOM 1414 C C . MET A 1 188 ? -6.579 1.971 16.125 1.00 92.50 188 MET A C 1
ATOM 1416 O O . MET A 1 188 ? -7.526 1.194 15.982 1.00 92.50 188 MET A O 1
ATOM 1420 N N . ARG A 1 189 ? -5.833 1.983 17.236 1.00 93.00 189 ARG A N 1
ATOM 1421 C CA . ARG A 1 189 ? -6.092 1.093 18.372 1.00 93.00 189 ARG A CA 1
ATOM 1422 C C . ARG A 1 189 ? -7.439 1.406 19.018 1.00 93.00 189 ARG A C 1
ATOM 1424 O O . ARG A 1 189 ? -7.943 2.523 18.943 1.00 93.00 189 ARG A O 1
ATOM 1431 N N . ALA A 1 190 ? -8.014 0.411 19.680 1.00 88.56 190 ALA A N 1
ATOM 1432 C CA . ALA A 1 190 ? -9.340 0.504 20.285 1.00 88.56 190 ALA A CA 1
ATOM 1433 C C . ALA A 1 190 ? -9.461 1.463 21.493 1.00 88.56 190 ALA A C 1
ATOM 1435 O O . ALA A 1 190 ? -10.556 1.586 22.042 1.00 88.56 190 ALA A O 1
ATOM 1436 N N . GLU A 1 191 ? -8.395 2.146 21.937 1.00 73.69 191 GLU A N 1
ATOM 1437 C CA . GLU A 1 191 ? -8.454 2.978 23.148 1.00 73.69 191 GLU A CA 1
ATOM 1438 C C . GLU A 1 191 ? -9.417 4.178 23.015 1.00 73.69 191 GLU A C 1
ATOM 1440 O O . GLU A 1 191 ? -9.131 5.200 22.396 1.00 73.69 191 GLU A O 1
ATOM 1445 N N . SER A 1 192 ? -10.582 3.983 23.648 1.00 47.09 192 SER A N 1
ATOM 1446 C CA . SER A 1 192 ? -11.614 4.916 24.118 1.00 47.09 192 SER A CA 1
ATOM 1447 C C . SER A 1 192 ? -11.852 6.171 23.282 1.00 47.09 192 SER A C 1
ATOM 1449 O O . SER A 1 192 ? -11.410 7.253 23.649 1.00 47.09 192 SER A O 1
ATOM 1451 N N . ALA A 1 193 ? -12.665 6.028 22.231 1.00 48.00 193 ALA A N 1
ATOM 1452 C CA . ALA A 1 193 ? -13.621 7.033 21.747 1.00 48.00 193 ALA A CA 1
ATOM 1453 C C . ALA A 1 193 ? -13.209 8.510 21.930 1.00 48.00 193 ALA A C 1
ATOM 1455 O O . ALA A 1 193 ? -13.967 9.312 22.481 1.00 48.00 193 ALA A O 1
ATOM 1456 N N . VAL A 1 194 ? -12.034 8.911 21.444 1.00 48.38 194 VAL A N 1
ATOM 1457 C CA . VAL A 1 194 ? -11.764 10.335 21.254 1.00 48.38 194 VAL A CA 1
ATOM 1458 C C . VAL A 1 194 ? -12.346 10.690 19.896 1.00 48.38 194 VAL A C 1
ATOM 1460 O O . VAL A 1 194 ? -11.789 10.369 18.847 1.00 48.38 194 VAL A O 1
ATOM 1463 N N . THR A 1 195 ? -13.485 11.381 19.949 1.00 45.72 195 THR A N 1
ATOM 1464 C CA . THR A 1 195 ? -14.282 11.906 18.830 1.00 45.72 195 THR A CA 1
ATOM 1465 C C . THR A 1 195 ? -15.217 10.880 18.183 1.00 45.72 195 THR A C 1
ATOM 1467 O O . THR A 1 195 ? -14.864 10.212 17.222 1.00 45.72 195 THR A O 1
ATOM 1470 N N . LYS A 1 196 ? -16.468 10.827 18.659 1.00 38.16 196 LYS A N 1
ATOM 1471 C CA . LYS A 1 196 ? -17.613 10.601 17.765 1.00 38.16 196 LYS A CA 1
ATOM 1472 C C . LYS A 1 196 ? -17.735 11.836 16.859 1.00 38.16 196 LYS A C 1
ATOM 1474 O O . LYS A 1 196 ? -18.069 12.896 17.393 1.00 38.16 196 LYS A O 1
ATOM 1479 N N . PRO A 1 197 ? -17.549 11.769 15.533 1.00 42.19 197 PRO A N 1
ATOM 1480 C CA . PRO A 1 197 ? -18.275 12.659 14.654 1.00 42.19 197 PRO A CA 1
ATOM 1481 C C . PRO A 1 197 ? -19.615 11.975 14.366 1.00 42.19 197 PRO A C 1
ATOM 1483 O O . PRO A 1 197 ? -19.749 11.194 13.429 1.00 42.19 197 PRO A O 1
ATOM 1486 N N . GLU A 1 198 ? -20.625 12.227 15.201 1.00 49.50 198 GLU A N 1
ATOM 1487 C CA . GLU A 1 198 ? -21.998 11.970 14.768 1.00 49.50 198 GLU A CA 1
ATOM 1488 C C . GLU A 1 198 ? -22.315 12.960 13.649 1.00 49.50 198 GLU A C 1
ATOM 1490 O O . GLU A 1 198 ? -22.601 14.127 13.901 1.00 49.50 198 GLU A O 1
ATOM 1495 N N . ASN A 1 199 ? -22.240 12.503 12.403 1.00 42.78 199 ASN A N 1
ATOM 1496 C CA . ASN A 1 199 ? -22.934 13.167 11.311 1.00 42.78 199 ASN A CA 1
ATOM 1497 C C . ASN A 1 199 ? -23.401 12.131 10.283 1.00 42.78 199 ASN A C 1
ATOM 1499 O O . ASN A 1 199 ? -22.835 11.977 9.206 1.00 42.78 199 ASN A O 1
ATOM 1503 N N . SER A 1 200 ? -24.459 11.399 10.637 1.00 36.59 200 SER A N 1
ATOM 1504 C CA . SER A 1 200 ? -25.316 10.789 9.619 1.00 36.59 200 SER A CA 1
ATOM 1505 C C . SER A 1 200 ? -26.131 11.905 8.953 1.00 36.59 200 SER A C 1
ATOM 1507 O O . SER A 1 200 ? -26.776 12.672 9.675 1.00 36.59 200 SER A O 1
ATOM 1509 N N . PRO A 1 201 ? -26.153 12.021 7.613 1.00 50.06 201 PRO A N 1
ATOM 1510 C CA . PRO A 1 201 ? -26.989 12.989 6.917 1.00 50.06 201 PRO A CA 1
ATOM 1511 C C . PRO A 1 201 ? -28.438 12.477 6.889 1.00 50.06 201 PRO A C 1
ATOM 1513 O O . PRO A 1 201 ? -28.945 12.017 5.872 1.00 50.06 201 PRO A O 1
ATOM 1516 N N . GLY A 1 202 ? -29.104 12.521 8.043 1.00 37.53 202 GLY A N 1
ATOM 1517 C CA . GLY A 1 202 ? -30.546 12.331 8.165 1.00 37.53 202 GLY A CA 1
ATOM 1518 C C . GLY A 1 202 ? -31.236 13.685 8.053 1.00 37.53 202 GLY A C 1
ATOM 1519 O O . GLY A 1 202 ? -31.056 14.539 8.922 1.00 37.53 202 GLY A O 1
ATOM 1520 N N . GLY A 1 203 ? -31.987 13.890 6.970 1.00 48.56 203 GLY A N 1
ATOM 1521 C CA . GLY A 1 203 ? -32.695 15.130 6.664 1.00 48.56 203 GLY A CA 1
ATOM 1522 C C . GLY A 1 203 ? -33.482 15.679 7.854 1.00 48.56 203 GLY A C 1
ATOM 1523 O O . GLY A 1 203 ? -34.409 15.048 8.353 1.00 48.56 203 GLY A O 1
ATOM 1524 N N . ARG A 1 204 ? -33.125 16.889 8.294 1.00 38.50 204 ARG A N 1
ATOM 1525 C CA . ARG A 1 204 ? -33.889 17.644 9.291 1.00 38.50 204 ARG A CA 1
ATOM 1526 C C . ARG A 1 204 ? -34.820 18.626 8.592 1.00 38.50 204 ARG A C 1
ATOM 1528 O O . ARG A 1 204 ? -34.609 19.831 8.638 1.00 38.50 204 ARG A O 1
ATOM 1535 N N . ASN A 1 205 ? -35.881 18.091 7.995 1.00 46.28 205 ASN A N 1
ATOM 1536 C CA . ASN A 1 205 ? -37.138 18.825 7.904 1.00 46.28 205 ASN A CA 1
ATOM 1537 C C . ASN A 1 205 ? -37.931 18.456 9.155 1.00 46.28 205 ASN A C 1
ATOM 1539 O O . ASN A 1 205 ? -38.567 17.410 9.220 1.00 46.28 205 ASN A O 1
ATOM 1543 N N . GLY A 1 206 ? -37.805 19.290 10.179 1.00 35.00 206 GLY A N 1
ATOM 1544 C CA . GLY A 1 206 ? -38.433 19.078 11.472 1.00 35.00 206 GLY A CA 1
ATOM 1545 C C . GLY A 1 206 ? -38.581 20.405 12.187 1.00 35.00 206 GLY A C 1
ATOM 1546 O O . GLY A 1 206 ? -37.855 20.698 13.131 1.00 35.00 206 GLY A O 1
ATOM 1547 N N . SER A 1 207 ? -39.523 21.214 11.713 1.00 50.59 207 SER A N 1
ATOM 1548 C CA . SER A 1 207 ? -40.247 22.177 12.533 1.00 50.59 207 SER A CA 1
ATOM 1549 C C . SER A 1 207 ? -40.931 21.416 13.674 1.00 50.59 207 SER A C 1
ATOM 1551 O O . SER A 1 207 ? -42.083 21.011 13.578 1.00 50.59 207 SER A O 1
ATOM 1553 N N . GLY A 1 208 ? -40.176 21.171 14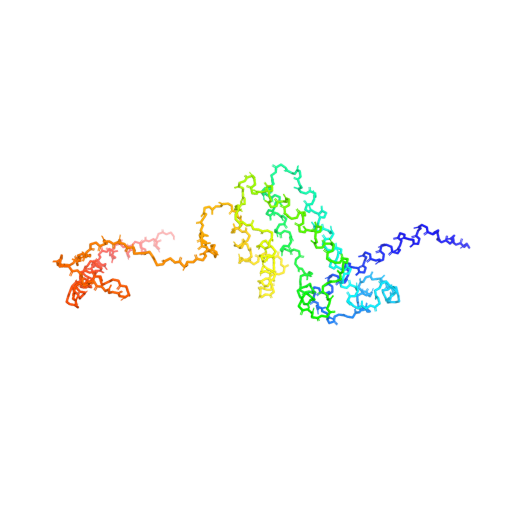.740 1.00 32.84 208 GLY A N 1
ATOM 1554 C CA . GLY A 1 208 ? -40.654 20.659 16.013 1.00 32.84 208 GLY A CA 1
ATOM 1555 C C . GLY A 1 208 ? -40.332 21.695 17.073 1.00 32.84 208 GLY A C 1
ATOM 1556 O O . GLY A 1 208 ? -39.164 21.981 17.324 1.00 32.84 208 GLY A O 1
ATOM 1557 N N . ALA A 1 209 ? -41.375 22.291 17.641 1.00 44.25 209 ALA A N 1
ATOM 1558 C CA . ALA A 1 209 ? -41.298 23.163 18.798 1.00 44.25 209 ALA A CA 1
ATOM 1559 C C . ALA A 1 209 ? -40.589 22.425 19.947 1.00 44.25 209 ALA A C 1
ATOM 1561 O O . ALA A 1 209 ? -41.173 21.568 20.605 1.00 44.25 209 ALA A O 1
ATOM 1562 N N . GLY A 1 210 ? -39.305 22.727 20.137 1.00 33.59 210 GLY A N 1
ATOM 1563 C CA . GLY A 1 210 ? -38.520 22.276 21.276 1.00 33.59 210 GLY A CA 1
ATOM 1564 C C . GLY A 1 210 ? -38.779 23.197 22.456 1.00 33.59 210 GLY A C 1
ATOM 1565 O O . GLY A 1 210 ? -38.123 24.226 22.605 1.00 33.59 210 GLY A O 1
ATOM 1566 N N . ASP A 1 211 ? -39.767 22.831 23.263 1.00 44.94 211 ASP A N 1
ATOM 1567 C CA . ASP A 1 211 ? -39.946 23.330 24.619 1.00 44.94 211 ASP A CA 1
ATOM 1568 C C . ASP A 1 211 ? -38.771 22.831 25.480 1.00 44.94 211 ASP A C 1
ATOM 1570 O O . ASP A 1 211 ? -38.815 21.760 26.076 1.00 44.94 211 ASP A O 1
ATOM 1574 N N . GLU A 1 212 ? -37.669 23.583 25.495 1.00 43.25 212 GLU A N 1
ATOM 1575 C CA . GLU A 1 212 ? -36.600 23.425 26.482 1.00 43.25 212 GLU A CA 1
ATOM 1576 C C . GLU A 1 212 ? -36.524 24.692 27.326 1.00 43.25 212 GLU A C 1
ATOM 1578 O O . GLU A 1 212 ? -35.716 25.604 27.132 1.00 43.25 212 GLU A O 1
ATOM 1583 N N . SER A 1 213 ? -37.419 24.720 28.307 1.00 45.59 213 SER A N 1
ATOM 1584 C CA . SER A 1 213 ? -37.386 25.578 29.480 1.00 45.59 213 SER A CA 1
ATOM 1585 C C . SER A 1 213 ? -36.115 25.344 30.314 1.00 45.59 213 SER A C 1
ATOM 1587 O O . SER A 1 213 ? -36.161 24.868 31.445 1.00 45.59 213 SER A O 1
ATOM 1589 N N . ALA A 1 214 ? -34.953 25.750 29.797 1.00 45.75 214 ALA A N 1
ATOM 1590 C CA . ALA A 1 214 ? -33.809 26.073 30.635 1.00 45.75 214 ALA A CA 1
ATOM 1591 C C . ALA A 1 214 ? -34.148 27.366 31.403 1.00 45.75 214 ALA A C 1
ATOM 1593 O O . ALA A 1 214 ? -34.270 28.463 30.836 1.00 45.75 214 ALA A O 1
ATOM 1594 N N . GLY A 1 215 ? -34.386 27.236 32.710 1.00 52.69 215 GLY A N 1
ATOM 1595 C CA . GLY A 1 215 ? -34.619 28.373 33.602 1.00 52.69 215 GLY A CA 1
ATOM 1596 C C . GLY A 1 215 ? -33.519 29.439 33.453 1.00 52.69 215 GLY A C 1
ATOM 1597 O O . GLY A 1 215 ? -32.385 29.105 33.098 1.00 52.69 215 GLY A O 1
ATOM 1598 N N . PRO A 1 216 ? -33.820 30.732 33.676 1.00 57.03 216 PRO A N 1
ATOM 1599 C CA . PRO A 1 216 ? -32.818 31.781 33.542 1.00 57.03 216 PRO A CA 1
ATOM 1600 C C . PRO A 1 216 ? -31.668 31.495 34.513 1.00 57.03 216 PRO A C 1
ATOM 1602 O O . PRO A 1 216 ? -31.862 31.434 35.728 1.00 57.03 216 PRO A O 1
ATOM 1605 N N . GLY A 1 217 ? -30.461 31.291 33.978 1.00 74.25 217 GLY A N 1
ATOM 1606 C CA . GLY A 1 217 ? -29.270 31.141 34.809 1.00 74.25 217 GLY A CA 1
ATOM 1607 C C . GLY A 1 217 ? -29.161 32.325 35.774 1.00 74.25 217 GLY A C 1
ATOM 1608 O O . GLY A 1 217 ? -29.486 33.453 35.412 1.00 74.25 217 GLY A O 1
ATOM 1609 N N . ARG A 1 218 ? -28.715 32.098 37.011 1.00 83.75 218 ARG A N 1
ATOM 1610 C CA . ARG A 1 218 ? -28.470 33.182 37.975 1.00 83.75 218 ARG A CA 1
ATOM 1611 C C . ARG A 1 218 ? -27.022 33.652 37.897 1.00 83.75 218 ARG A C 1
ATOM 1613 O O . ARG A 1 218 ? -26.096 32.871 37.686 1.00 83.75 218 ARG A O 1
ATOM 1620 N N . CYS A 1 219 ? -26.811 34.946 38.091 1.00 83.69 219 CYS A N 1
ATOM 1621 C CA . CYS A 1 219 ? -25.491 35.551 38.141 1.00 83.69 219 CYS A CA 1
ATOM 1622 C C . CYS A 1 219 ? -24.716 35.008 39.357 1.00 83.69 219 CYS A C 1
ATOM 1624 O O . CYS A 1 219 ? -25.171 35.187 40.486 1.00 83.69 219 CYS A O 1
ATOM 1626 N N . PRO A 1 220 ? -23.502 34.455 39.195 1.00 82.50 220 PRO A N 1
ATOM 1627 C CA . PRO A 1 220 ? -22.741 33.864 40.304 1.00 82.50 220 PRO A CA 1
ATOM 1628 C C . PRO A 1 220 ? -22.188 34.898 41.304 1.00 82.50 220 PRO A C 1
ATOM 1630 O O . PRO A 1 220 ? -21.505 34.543 42.259 1.00 82.50 220 PRO A O 1
ATOM 1633 N N . ILE A 1 221 ? -22.416 36.193 41.062 1.00 88.50 221 ILE A N 1
ATOM 1634 C CA . ILE A 1 221 ? -21.896 37.290 41.888 1.00 88.50 221 ILE A CA 1
ATOM 1635 C C . ILE A 1 221 ? -22.974 37.920 42.768 1.00 88.50 221 ILE A C 1
ATOM 1637 O O . ILE A 1 221 ? -22.665 38.342 43.881 1.00 88.50 221 ILE A O 1
ATOM 1641 N N . CYS A 1 222 ? -24.209 38.007 42.276 1.00 88.75 222 CYS A N 1
ATOM 1642 C CA . CYS A 1 222 ? -25.315 38.677 42.966 1.00 88.75 222 CYS A CA 1
ATOM 1643 C C . CYS A 1 222 ? -26.631 37.887 42.947 1.00 88.75 222 CYS A C 1
ATOM 1645 O O . CYS A 1 222 ? -27.637 38.407 43.408 1.00 88.75 222 CYS A O 1
ATOM 1647 N N . ALA A 1 223 ? -26.646 36.678 42.379 1.00 84.94 223 ALA A N 1
ATOM 1648 C CA . ALA A 1 223 ? -27.818 35.812 42.218 1.00 84.94 223 ALA A CA 1
ATOM 1649 C C . ALA A 1 223 ? -28.988 36.381 41.381 1.00 84.94 223 ALA A C 1
ATOM 1651 O O . ALA A 1 223 ? -30.009 35.706 41.228 1.00 84.94 223 ALA A O 1
ATOM 1652 N N . ALA A 1 224 ? -28.830 37.569 40.785 1.00 85.38 224 ALA A N 1
ATOM 1653 C CA . ALA A 1 224 ? -29.801 38.139 39.855 1.00 85.38 224 ALA A CA 1
ATOM 1654 C C . ALA A 1 224 ? -29.959 37.261 38.608 1.00 85.38 224 ALA A C 1
ATOM 1656 O O . ALA A 1 224 ? -28.998 36.632 38.160 1.00 85.38 224 ALA A O 1
ATOM 1657 N N . GLU A 1 225 ? -31.157 37.236 38.037 1.00 83.00 225 GLU A N 1
ATOM 1658 C CA . GLU A 1 225 ? -31.436 36.479 36.817 1.00 83.00 225 GLU A CA 1
ATOM 1659 C C . GLU A 1 225 ? -30.657 37.045 35.628 1.00 83.00 225 GLU A C 1
ATOM 1661 O O . GLU A 1 225 ? -30.485 38.258 35.476 1.00 83.00 225 GLU A O 1
ATOM 1666 N N . LEU A 1 226 ? -30.105 36.145 34.816 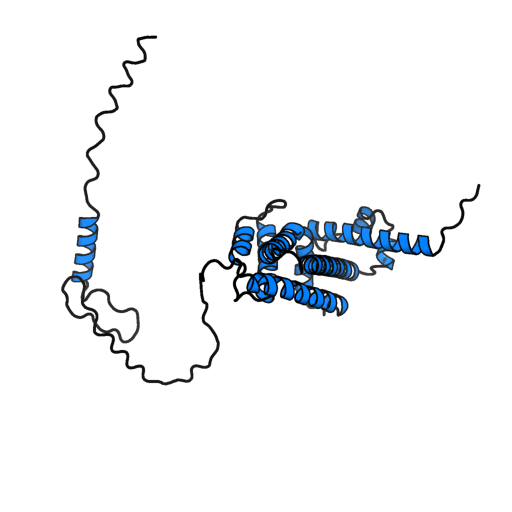1.00 81.88 226 LEU A N 1
ATOM 1667 C CA . LEU A 1 226 ? -29.351 36.511 33.629 1.00 81.88 226 LEU A CA 1
ATOM 1668 C C . LEU A 1 226 ? -30.315 36.841 32.484 1.00 81.88 226 LEU A C 1
ATOM 1670 O O . LEU A 1 226 ? -31.315 36.140 32.310 1.00 81.88 226 LEU A O 1
ATOM 1674 N N . PRO A 1 227 ? -30.005 37.867 31.669 1.00 73.50 227 PRO A N 1
ATOM 1675 C CA . PRO A 1 227 ? -30.796 38.174 30.488 1.00 73.50 227 PRO A CA 1
ATOM 1676 C C . PRO A 1 227 ? -30.861 36.950 29.572 1.00 73.50 227 PRO A C 1
ATOM 1678 O O . PRO A 1 227 ? -29.822 36.398 29.193 1.00 73.50 227 PRO A O 1
ATOM 1681 N N . ARG A 1 228 ? -32.075 36.529 29.207 1.00 68.19 228 ARG A N 1
ATOM 1682 C CA . ARG A 1 228 ? -32.280 35.510 28.175 1.00 68.19 228 ARG A CA 1
ATOM 1683 C C . ARG A 1 228 ? -31.900 36.123 26.827 1.00 68.19 228 ARG A C 1
ATOM 1685 O O . ARG A 1 228 ? -32.475 37.132 26.433 1.00 68.19 228 ARG A O 1
ATOM 1692 N N . SER A 1 229 ? -30.910 35.551 26.146 1.00 63.12 229 SER A N 1
ATOM 1693 C CA . SER A 1 229 ? -30.596 35.928 24.766 1.00 63.12 229 SER A CA 1
ATOM 1694 C C . SER A 1 229 ? -31.374 34.994 23.840 1.00 63.12 229 SER A C 1
ATOM 1696 O O . SER A 1 229 ? -31.350 33.781 24.028 1.00 63.12 229 SER A O 1
ATOM 1698 N N . SER A 1 230 ? -32.110 35.560 22.882 1.00 61.44 230 SER A N 1
ATOM 1699 C CA . SER A 1 230 ? -32.864 34.792 21.881 1.00 61.44 230 SER A CA 1
ATOM 1700 C C . SER A 1 230 ? -31.968 34.235 20.770 1.00 61.44 230 SER A C 1
ATOM 1702 O O . SER A 1 230 ? -32.345 33.289 20.092 1.00 61.44 230 SER A O 1
ATOM 1704 N N . THR A 1 231 ? -30.754 34.767 20.617 1.00 65.31 231 THR A N 1
ATOM 1705 C CA . THR A 1 231 ? -29.692 34.215 19.767 1.00 65.31 231 THR A CA 1
ATOM 1706 C C . THR A 1 231 ? -28.329 34.495 20.399 1.00 65.31 231 THR A C 1
ATOM 1708 O O . THR A 1 231 ? -28.098 35.599 20.905 1.00 65.31 231 THR A O 1
ATOM 1711 N N . GLY A 1 232 ? -27.416 33.523 20.359 1.00 63.75 232 GLY A N 1
ATOM 1712 C CA . GLY A 1 232 ? -26.031 33.668 20.823 1.00 63.75 232 GLY A CA 1
ATOM 1713 C C . GLY A 1 232 ? -25.716 32.992 22.162 1.00 63.75 232 GLY A C 1
ATOM 1714 O O . GLY A 1 232 ? -26.523 32.272 22.742 1.00 63.75 232 GLY A O 1
ATOM 1715 N N . ARG A 1 233 ? -24.479 33.185 22.640 1.00 59.88 233 ARG A N 1
ATOM 1716 C CA . ARG A 1 233 ? -23.982 32.563 23.877 1.00 59.88 233 ARG A CA 1
ATOM 1717 C C . ARG A 1 233 ? -24.644 33.216 25.103 1.00 59.88 233 ARG A C 1
ATOM 1719 O O . ARG A 1 233 ? -24.545 34.438 25.233 1.00 59.88 233 ARG A O 1
ATOM 1726 N N . PRO A 1 234 ? -25.231 32.445 26.039 1.00 71.00 234 PRO A N 1
ATOM 1727 C CA . PRO A 1 234 ? -25.926 33.006 27.195 1.00 71.00 234 PRO A CA 1
ATOM 1728 C C . PRO A 1 234 ? -24.997 33.868 28.060 1.00 71.00 234 PRO A C 1
ATOM 1730 O O . PRO A 1 234 ? -23.822 33.545 28.281 1.00 71.00 234 PRO A O 1
ATOM 1733 N N . ALA A 1 235 ? -25.529 34.988 28.556 1.00 76.38 235 ALA A N 1
ATOM 1734 C CA . ALA A 1 235 ? -24.781 35.917 29.391 1.00 76.38 235 ALA A CA 1
ATOM 1735 C C . ALA A 1 235 ? -24.378 35.243 30.709 1.00 76.38 235 ALA A C 1
ATOM 1737 O O . ALA A 1 235 ? -25.216 34.722 31.427 1.00 76.38 235 ALA A O 1
ATOM 1738 N N . ARG A 1 236 ? -23.086 35.280 31.062 1.00 80.62 236 ARG A N 1
ATOM 1739 C CA . ARG A 1 236 ? -22.570 34.665 32.304 1.00 80.62 236 ARG A CA 1
ATOM 1740 C C . ARG A 1 236 ? -22.711 35.557 33.550 1.00 80.62 236 ARG A C 1
ATOM 1742 O O . ARG A 1 236 ? -22.580 35.072 34.669 1.00 80.62 236 ARG A O 1
ATOM 1749 N N . TYR A 1 237 ? -22.936 36.861 33.368 1.00 86.56 237 TYR A N 1
ATOM 1750 C CA . TYR A 1 237 ? -23.090 37.850 34.446 1.00 86.56 237 TYR A CA 1
ATOM 1751 C C . TYR A 1 237 ? -24.205 38.836 34.091 1.00 86.56 237 TYR A C 1
ATOM 1753 O O . TYR A 1 237 ? -24.332 39.200 32.924 1.00 86.56 237 TYR A O 1
ATOM 1761 N N . CYS A 1 238 ? -24.963 39.305 35.088 1.00 87.06 238 CYS A N 1
ATOM 1762 C CA . CYS A 1 238 ? -26.124 40.175 34.858 1.00 87.06 238 CYS A CA 1
ATOM 1763 C C . CYS A 1 238 ? -25.750 41.606 34.433 1.00 87.06 238 CYS A C 1
ATOM 1765 O O . CYS A 1 238 ? -26.579 42.317 33.881 1.00 87.06 238 CYS A O 1
ATOM 1767 N N . SER A 1 239 ? -24.516 42.053 34.698 1.00 85.12 239 SER A N 1
ATOM 1768 C CA . SER A 1 239 ? -24.061 43.409 34.373 1.00 85.12 239 SER A CA 1
ATOM 1769 C C . SER A 1 239 ? -22.531 43.507 34.251 1.00 85.12 239 SER A C 1
ATOM 1771 O O . SER A 1 239 ? -21.806 42.646 34.778 1.00 85.12 239 SER A O 1
ATOM 1773 N N . PRO A 1 240 ? -22.000 44.570 33.608 1.00 87.19 240 PRO A N 1
ATOM 1774 C CA . PRO A 1 240 ? -20.565 44.869 33.597 1.00 87.19 240 PRO A CA 1
ATOM 1775 C C . PRO A 1 240 ? -19.956 44.976 35.003 1.00 87.19 240 PRO A C 1
ATOM 1777 O O . PRO A 1 240 ? -18.841 44.504 35.226 1.00 87.19 240 PRO A O 1
ATOM 1780 N N . ALA A 1 241 ? -20.704 45.502 35.979 1.00 89.06 241 ALA A N 1
ATOM 1781 C CA . ALA A 1 241 ? -20.260 45.604 37.370 1.00 89.06 241 ALA A CA 1
ATOM 1782 C C . ALA A 1 241 ? -20.026 44.221 38.008 1.00 89.06 241 ALA A C 1
ATOM 1784 O O . ALA A 1 241 ? -18.984 43.984 38.625 1.00 89.06 241 ALA A O 1
ATOM 1785 N N . CYS A 1 242 ? -20.939 43.263 37.800 1.00 88.00 242 CYS A N 1
ATOM 1786 C CA . CYS A 1 242 ? -20.748 41.890 38.279 1.00 88.00 242 CYS A CA 1
ATOM 1787 C C . CYS A 1 242 ? -19.561 41.201 37.596 1.00 88.00 242 CYS A C 1
ATOM 1789 O O . CYS A 1 242 ? -18.800 40.489 38.254 1.00 88.00 242 CYS A O 1
ATOM 1791 N N . ARG A 1 243 ? -19.340 41.466 36.304 1.00 87.12 243 ARG A N 1
ATOM 1792 C CA . ARG A 1 243 ? -18.161 40.972 35.576 1.00 87.12 243 ARG A CA 1
ATOM 1793 C C . ARG A 1 243 ? -16.857 41.507 36.182 1.00 87.12 243 ARG A C 1
ATOM 1795 O O . ARG A 1 243 ? -15.936 40.729 36.425 1.00 87.12 243 ARG A O 1
ATOM 1802 N N . GLN A 1 244 ? -16.786 42.806 36.479 1.00 86.88 244 GLN A N 1
ATOM 1803 C CA . GLN A 1 244 ? -15.613 43.414 37.117 1.00 86.88 244 GLN A CA 1
ATOM 1804 C C . GLN A 1 244 ? -15.383 42.873 38.536 1.00 86.88 244 GLN A C 1
ATOM 1806 O O . GLN A 1 244 ? -14.246 42.575 38.901 1.00 86.88 244 GLN A O 1
ATOM 1811 N N . LYS A 1 245 ? -16.447 42.670 39.325 1.00 88.31 245 LYS A N 1
ATOM 1812 C CA . LYS A 1 245 ? -16.361 42.083 40.674 1.00 88.31 245 LYS A CA 1
ATOM 1813 C C . LYS A 1 245 ? -15.851 40.637 40.639 1.00 88.31 245 LYS A C 1
ATOM 1815 O O . LYS A 1 245 ? -15.000 40.275 41.449 1.00 88.31 245 LYS A O 1
ATOM 1820 N N . ALA A 1 246 ? -16.287 39.838 39.662 1.00 86.88 246 ALA A N 1
ATOM 1821 C CA . ALA A 1 246 ? -15.755 38.495 39.425 1.00 86.88 246 ALA A CA 1
ATOM 1822 C C . ALA A 1 246 ? -14.257 38.518 39.073 1.00 86.88 246 ALA A C 1
ATOM 1824 O O . ALA A 1 246 ? -13.491 37.705 39.586 1.00 86.88 246 ALA A O 1
ATOM 1825 N N . HIS A 1 247 ? -13.829 39.460 38.226 1.00 83.56 247 HIS A N 1
ATOM 1826 C CA . HIS A 1 247 ? -12.423 39.620 37.848 1.00 83.56 247 HIS A CA 1
ATOM 1827 C C . HIS A 1 247 ? -11.544 40.019 39.045 1.00 83.56 247 HIS A C 1
ATOM 1829 O O . HIS A 1 247 ? -10.486 39.431 39.256 1.00 83.56 247 HIS A O 1
ATOM 1835 N N . ARG A 1 248 ? -12.007 40.961 39.881 1.00 83.31 248 ARG A N 1
ATOM 1836 C CA . ARG A 1 248 ? -11.305 41.358 41.114 1.00 83.31 248 ARG A CA 1
ATOM 1837 C C . ARG A 1 248 ? -11.183 40.199 42.105 1.00 83.31 248 ARG A C 1
ATOM 1839 O O . ARG A 1 248 ? -10.097 39.988 42.623 1.00 83.31 248 ARG A O 1
ATOM 1846 N N . ARG A 1 249 ? -12.246 39.406 42.313 1.00 83.88 249 ARG A N 1
ATOM 1847 C CA . ARG A 1 249 ? -12.197 38.207 43.176 1.00 83.88 249 ARG A CA 1
ATOM 1848 C C . ARG A 1 249 ? -11.161 37.191 42.696 1.00 83.88 249 ARG A C 1
ATOM 1850 O O . ARG A 1 249 ? -10.385 36.709 43.505 1.00 83.88 249 ARG A O 1
ATOM 1857 N N . ARG A 1 250 ? -11.096 36.910 41.389 1.00 77.31 250 ARG A N 1
ATOM 1858 C CA . ARG A 1 250 ? -10.075 36.004 40.827 1.00 77.31 250 ARG A CA 1
ATOM 1859 C C . ARG A 1 250 ? -8.658 36.536 41.020 1.00 77.31 250 ARG A C 1
ATOM 1861 O O . ARG A 1 250 ? -7.769 35.756 41.321 1.00 77.31 250 ARG A O 1
ATOM 1868 N N . ARG A 1 251 ? -8.451 37.850 40.878 1.00 76.31 251 ARG A N 1
ATOM 1869 C CA . ARG A 1 251 ? -7.144 38.474 41.131 1.00 76.31 251 ARG A CA 1
ATOM 1870 C C . ARG A 1 251 ? -6.759 38.503 42.607 1.00 76.31 251 ARG A C 1
ATOM 1872 O O . ARG A 1 251 ? -5.584 38.372 42.889 1.00 76.31 251 ARG A O 1
ATOM 1879 N N . ALA A 1 252 ? -7.721 38.640 43.518 1.00 71.88 252 ALA A N 1
ATOM 1880 C CA . ALA A 1 252 ? -7.470 38.552 44.956 1.00 71.88 252 ALA A CA 1
ATOM 1881 C C . ALA A 1 252 ? -7.127 37.116 45.390 1.00 71.88 252 ALA A C 1
ATOM 1883 O O . ALA A 1 252 ? -6.237 36.927 46.202 1.00 71.88 252 ALA A O 1
ATOM 1884 N N . VAL A 1 253 ? -7.783 36.110 44.800 1.00 64.75 253 VAL A N 1
ATOM 1885 C CA . VAL A 1 253 ? -7.463 34.687 45.029 1.00 64.75 253 VAL A CA 1
ATOM 1886 C C . VAL A 1 253 ? -6.145 34.280 44.348 1.00 64.75 253 VAL A C 1
ATOM 1888 O O . VAL A 1 253 ? -5.462 33.390 44.826 1.00 64.75 253 VAL A O 1
ATOM 1891 N N . GLY A 1 254 ? -5.758 34.943 43.252 1.00 56.22 254 GLY A N 1
ATOM 1892 C CA . GLY A 1 254 ? -4.472 34.743 42.569 1.00 56.22 254 GLY A CA 1
ATOM 1893 C C . GLY A 1 254 ? -3.321 35.626 43.070 1.00 56.22 254 GLY A C 1
ATOM 1894 O O . GLY A 1 254 ? -2.274 35.646 42.430 1.00 56.22 254 GLY A O 1
ATOM 1895 N N . ALA A 1 255 ? -3.516 36.378 44.156 1.00 50.94 255 ALA A N 1
ATOM 1896 C CA . ALA A 1 255 ? -2.511 37.238 44.780 1.00 50.94 255 ALA A CA 1
ATOM 1897 C C . ALA A 1 255 ? -2.281 36.816 46.241 1.00 50.94 255 ALA A C 1
ATOM 1899 O O . ALA A 1 255 ? -2.426 37.619 47.159 1.00 50.94 255 ALA A O 1
ATOM 1900 N N . GLU A 1 256 ? -1.937 35.546 46.458 1.00 39.34 256 GLU A N 1
ATOM 1901 C CA . GLU A 1 256 ? -1.165 35.159 47.643 1.00 39.34 256 GLU A CA 1
ATOM 1902 C C . GLU A 1 256 ? 0.306 35.579 47.446 1.00 39.34 256 GLU A C 1
ATOM 1904 O O . GLU A 1 256 ? 0.847 35.421 46.345 1.00 39.34 256 GLU A O 1
ATOM 1909 N N . PRO A 1 257 ? 0.978 36.134 48.469 1.00 41.34 257 PRO A N 1
ATOM 1910 C CA . PRO A 1 257 ? 2.364 36.563 48.353 1.00 41.34 257 PRO A CA 1
ATOM 1911 C C . PRO A 1 257 ? 3.314 35.356 48.391 1.00 41.34 257 PRO A C 1
ATOM 1913 O O . PRO A 1 257 ? 3.495 34.717 49.422 1.00 41.34 257 PRO A O 1
ATOM 1916 N N . VAL A 1 258 ? 3.995 35.084 47.275 1.00 47.38 258 VAL A N 1
ATOM 1917 C CA . VAL A 1 258 ? 5.159 34.183 47.226 1.00 47.38 258 VAL A CA 1
ATOM 1918 C C . VAL A 1 258 ? 6.394 34.940 47.722 1.00 47.38 258 VAL A C 1
ATOM 1920 O O . VAL A 1 258 ? 7.195 35.376 46.904 1.00 47.38 258 VAL A O 1
ATOM 1923 N N . VAL A 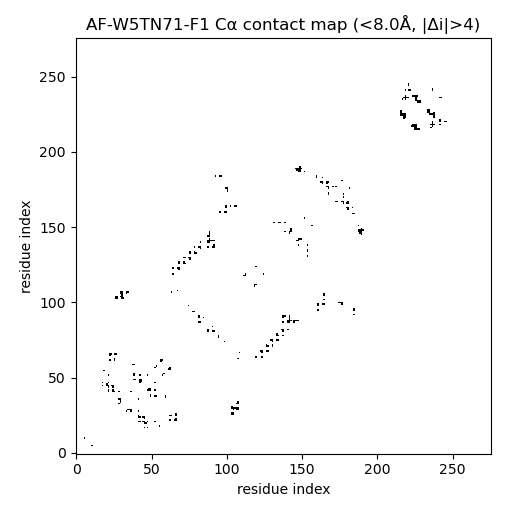1 259 ? 6.562 35.118 49.040 1.00 38.75 259 VAL A N 1
ATOM 1924 C CA . VAL A 1 259 ? 7.881 35.382 49.665 1.00 38.75 259 VAL A CA 1
ATOM 1925 C C . VAL A 1 259 ? 7.874 34.959 51.144 1.00 38.75 259 VAL A C 1
ATOM 1927 O O . VAL A 1 259 ? 7.350 35.701 51.966 1.00 38.75 259 VAL A O 1
ATOM 1930 N N . ALA A 1 260 ? 8.498 33.817 51.481 1.00 38.53 260 ALA A N 1
ATOM 1931 C CA . ALA A 1 260 ? 9.267 33.602 52.727 1.00 38.53 260 ALA A CA 1
ATOM 1932 C C . ALA A 1 260 ? 9.853 32.171 52.827 1.00 38.53 260 ALA A C 1
ATOM 1934 O O . ALA A 1 260 ? 9.513 31.438 53.742 1.00 38.53 260 ALA A O 1
ATOM 1935 N N . GLU A 1 261 ? 10.763 31.768 51.927 1.00 36.16 261 GLU A N 1
ATOM 1936 C CA . GLU A 1 261 ? 11.762 30.726 52.265 1.00 36.16 261 GLU A CA 1
ATOM 1937 C C . GLU A 1 261 ? 12.981 30.776 51.326 1.00 36.16 261 GLU A C 1
ATOM 1939 O O . GLU A 1 261 ? 13.248 29.905 50.503 1.00 36.16 261 GLU A O 1
ATOM 1944 N N . ARG A 1 262 ? 13.733 31.879 51.408 1.00 41.62 262 ARG A N 1
ATOM 1945 C CA . ARG A 1 262 ? 15.077 32.008 50.821 1.00 41.62 262 ARG A CA 1
ATOM 1946 C C . ARG A 1 262 ? 15.981 32.784 51.776 1.00 41.62 262 ARG A C 1
ATOM 1948 O O . ARG A 1 262 ? 16.398 33.896 51.488 1.00 41.62 262 ARG A O 1
ATOM 1955 N N . ALA A 1 263 ? 16.266 32.187 52.931 1.00 43.38 263 ALA A N 1
ATOM 1956 C CA . ALA A 1 263 ? 17.355 32.608 53.813 1.00 43.38 263 ALA A CA 1
ATOM 1957 C C . ALA A 1 263 ? 17.682 31.505 54.835 1.00 43.38 263 ALA A C 1
ATOM 1959 O O . ALA A 1 263 ? 17.314 31.631 55.993 1.00 43.38 263 ALA A O 1
ATOM 1960 N N . THR A 1 264 ? 18.320 30.403 54.407 1.00 43.38 264 THR A N 1
ATOM 1961 C CA . THR A 1 264 ? 19.102 29.474 55.277 1.00 43.38 264 THR A CA 1
ATOM 1962 C C . THR A 1 264 ? 19.830 28.373 54.474 1.00 43.38 264 THR A C 1
ATOM 1964 O O . THR A 1 264 ? 19.863 27.211 54.860 1.00 43.38 264 THR A O 1
ATOM 1967 N N . ALA A 1 265 ? 20.467 28.707 53.343 1.00 42.00 265 ALA A N 1
ATOM 1968 C CA . ALA A 1 265 ? 21.321 27.739 52.624 1.00 42.00 265 ALA A CA 1
ATOM 1969 C C . ALA A 1 265 ? 22.595 28.330 51.985 1.00 42.00 265 ALA A C 1
ATOM 1971 O O . ALA A 1 265 ? 23.280 27.638 51.239 1.00 42.00 265 ALA A O 1
ATOM 1972 N N . ALA A 1 266 ? 22.958 29.579 52.306 1.00 45.97 266 ALA A N 1
ATOM 1973 C CA . ALA A 1 266 ? 24.180 30.233 51.812 1.00 45.97 266 ALA A CA 1
ATOM 1974 C C . ALA A 1 266 ? 25.297 30.365 52.874 1.00 45.97 266 ALA A C 1
ATOM 1976 O O . ALA A 1 266 ? 26.259 31.096 52.667 1.00 45.97 266 ALA A O 1
ATOM 1977 N N . SER A 1 267 ? 25.208 29.631 53.992 1.00 44.09 267 SER A N 1
ATOM 1978 C CA . SER A 1 267 ? 26.248 29.612 55.044 1.00 44.09 267 SER A CA 1
ATOM 1979 C C . SER A 1 267 ? 26.826 28.218 55.327 1.00 44.09 267 SER A C 1
ATOM 1981 O O . SER A 1 267 ? 27.432 28.013 56.370 1.00 44.09 267 SER A O 1
ATOM 1983 N N . ARG A 1 268 ? 26.673 27.243 54.414 1.00 48.34 268 ARG A N 1
ATOM 1984 C CA . ARG A 1 268 ? 27.269 25.893 54.561 1.00 48.34 268 ARG A CA 1
ATOM 1985 C C . ARG A 1 268 ? 28.265 25.489 53.466 1.00 48.34 268 ARG A C 1
ATOM 1987 O O . ARG A 1 268 ? 28.735 24.358 53.468 1.00 48.34 268 ARG A O 1
ATOM 1994 N N . THR A 1 269 ? 28.653 26.406 52.581 1.00 48.12 269 THR A N 1
ATOM 1995 C CA . THR A 1 269 ? 29.609 26.133 51.487 1.00 48.12 269 THR A CA 1
ATOM 1996 C C . THR A 1 269 ? 30.988 26.774 51.664 1.00 48.12 269 THR A C 1
ATOM 1998 O O . THR A 1 269 ? 31.862 26.529 50.842 1.00 48.12 269 THR A O 1
ATOM 2001 N N . VAL A 1 270 ? 31.232 27.525 52.746 1.00 47.72 270 VAL A N 1
ATOM 2002 C CA . VAL A 1 270 ? 32.550 28.149 53.007 1.00 47.72 270 VAL A CA 1
ATOM 2003 C C . VAL A 1 270 ? 33.401 27.359 54.020 1.00 47.72 270 VAL A C 1
ATOM 2005 O O . VAL A 1 270 ? 34.605 27.573 54.092 1.00 47.72 270 VAL A O 1
ATOM 2008 N N . ASP A 1 271 ? 32.842 26.359 54.716 1.00 43.25 271 ASP A N 1
ATOM 2009 C CA . ASP A 1 271 ? 33.563 25.621 55.776 1.00 43.25 271 ASP A CA 1
ATOM 2010 C C . ASP A 1 271 ? 34.034 24.199 55.385 1.00 43.25 271 ASP A C 1
ATOM 2012 O O . ASP A 1 271 ? 34.545 23.447 56.211 1.00 43.25 271 ASP A O 1
ATOM 2016 N N . ARG A 1 272 ? 33.907 23.805 54.105 1.00 49.34 272 ARG A N 1
ATOM 2017 C CA . ARG A 1 272 ? 34.394 22.499 53.590 1.00 49.34 272 ARG A CA 1
ATOM 2018 C C . ARG A 1 272 ? 35.581 22.602 52.619 1.00 49.34 272 ARG A C 1
ATOM 2020 O O . ARG A 1 272 ? 35.996 21.599 52.058 1.00 49.34 272 ARG A O 1
ATOM 2027 N N . ALA A 1 273 ? 36.167 23.789 52.464 1.00 51.16 273 ALA A N 1
ATOM 2028 C CA . ALA A 1 273 ? 37.378 24.014 51.660 1.00 51.16 273 ALA A CA 1
ATOM 2029 C C . ALA A 1 273 ? 38.614 24.387 52.509 1.00 51.16 273 ALA A C 1
ATOM 2031 O O . ALA A 1 273 ? 39.582 24.938 51.992 1.00 51.16 273 ALA A O 1
ATOM 2032 N N . ARG A 1 274 ? 38.596 24.105 53.823 1.00 50.66 274 ARG A N 1
ATOM 2033 C CA . ARG A 1 274 ? 39.742 24.343 54.727 1.00 50.66 274 ARG A CA 1
ATOM 2034 C C . ARG A 1 274 ? 40.154 23.159 55.609 1.00 50.66 274 ARG A C 1
ATOM 2036 O O . ARG A 1 274 ? 40.999 23.328 56.483 1.00 50.66 274 ARG A O 1
ATOM 2043 N N . ARG A 1 275 ? 39.609 21.964 55.370 1.00 49.44 275 ARG A N 1
ATOM 2044 C CA . ARG A 1 275 ? 40.092 20.701 55.953 1.00 49.44 275 ARG A CA 1
ATOM 2045 C C . ARG A 1 275 ? 39.881 19.561 54.958 1.00 49.44 275 ARG A C 1
ATOM 2047 O O . ARG A 1 275 ? 38.844 18.912 55.018 1.00 49.44 275 ARG A O 1
ATOM 2054 N N . VAL A 1 276 ? 40.820 19.428 54.022 1.00 45.12 276 VAL A N 1
ATOM 2055 C CA . VAL A 1 276 ? 41.468 18.225 53.447 1.00 45.12 276 VAL A CA 1
ATOM 2056 C C . VAL A 1 276 ? 42.308 18.718 52.276 1.00 45.12 276 VAL A C 1
ATOM 2058 O O . VAL A 1 276 ? 41.743 19.446 51.431 1.00 45.12 276 VAL A O 1
#

Secondary structure (DSSP, 8-state):
-PPPPPPHHHHHHHHHHHHHHHHHHHHHHHHHHGGGS-HHHHHHHHTS-HHHHHHH-SSHHHHHHHHHHHHHHHHHHHHHHTTT-S-HHHHHHHHHHHHHHTGGGHHHHHHHHT-TTTPSPHHHHHHHHHHHHHHHHHHHHHHHTTSB-TT--HHHHHHHHHHHHHHHHHH--SSS--HHHHHHHHTTB----S--------------------PPPBPTTT-PBPPPPSSSSPPSSSSHHHHHHHHHHHHHHT-----S--SSSSSSSSSSSS--